Protein AF-A0A814G515-F1 (afdb_monomer)

Organism: NCBI:txid1234261

Mean predicted aligned error: 12.95 Å

Radius of gyration: 29.14 Å; Cα contacts (8 Å, |Δi|>4): 386; chains: 1; bounding box: 68×55×83 Å

Structure (mmCIF, N/CA/C/O backbone):
data_AF-A0A814G515-F1
#
_entry.id   AF-A0A814G515-F1
#
loop_
_atom_site.group_PDB
_atom_site.id
_atom_site.type_symbol
_atom_site.label_atom_id
_atom_site.label_alt_id
_atom_site.label_comp_id
_atom_site.label_asym_id
_atom_site.label_entity_id
_atom_site.label_seq_id
_atom_site.pdbx_PDB_ins_code
_atom_site.Cartn_x
_atom_site.Cartn_y
_atom_site.Cartn_z
_atom_site.occupancy
_atom_site.B_iso_or_equiv
_atom_site.auth_seq_id
_atom_site.auth_comp_id
_atom_site.auth_asym_id
_atom_site.auth_atom_id
_atom_site.pdbx_PDB_model_num
ATOM 1 N N . MET A 1 1 ? -20.456 12.808 -5.338 1.00 39.47 1 MET A N 1
ATOM 2 C CA . MET A 1 1 ? -19.057 12.721 -5.812 1.00 39.47 1 MET A CA 1
ATOM 3 C C . MET A 1 1 ? -18.268 12.050 -4.705 1.00 39.47 1 MET A C 1
ATOM 5 O O . MET A 1 1 ? -18.337 12.546 -3.591 1.00 39.47 1 MET A O 1
ATOM 9 N N . SER A 1 2 ? -17.635 10.900 -4.955 1.00 51.09 2 SER A N 1
ATOM 10 C CA . SER A 1 2 ? -16.791 10.258 -3.935 1.00 51.09 2 SER A CA 1
ATOM 11 C C . SER A 1 2 ? -15.643 11.204 -3.586 1.00 51.09 2 SER A C 1
ATOM 13 O O . SER A 1 2 ? -15.005 11.728 -4.501 1.00 51.09 2 SER A O 1
ATOM 15 N N . SER A 1 3 ? -15.405 11.459 -2.300 1.00 76.69 3 SER A N 1
ATOM 16 C CA . SER A 1 3 ? -14.209 12.176 -1.851 1.00 76.69 3 SER A CA 1
ATOM 17 C C . SER A 1 3 ? -12.969 11.415 -2.317 1.00 76.69 3 SER A C 1
ATOM 19 O O . SER A 1 3 ? -12.937 10.186 -2.233 1.00 76.69 3 SER A O 1
ATOM 21 N N . ARG A 1 4 ? -11.972 12.127 -2.852 1.00 85.06 4 ARG A N 1
ATOM 22 C CA . ARG A 1 4 ? -10.680 11.524 -3.202 1.00 85.06 4 ARG A CA 1
ATOM 23 C C . ARG A 1 4 ? -9.913 11.174 -1.932 1.00 85.06 4 ARG A C 1
ATOM 25 O O . ARG A 1 4 ? -10.024 11.880 -0.931 1.00 85.06 4 ARG A O 1
ATOM 32 N N . ILE A 1 5 ? -9.123 10.110 -2.005 1.00 89.56 5 ILE A N 1
ATOM 33 C CA . ILE A 1 5 ? -8.296 9.636 -0.897 1.00 89.56 5 ILE A CA 1
ATOM 34 C C . ILE A 1 5 ? -7.182 10.649 -0.633 1.00 89.56 5 ILE A C 1
ATOM 36 O O . ILE A 1 5 ? -6.519 11.117 -1.561 1.00 89.56 5 ILE A O 1
ATOM 40 N N . ARG A 1 6 ? -6.949 10.990 0.633 1.00 87.25 6 ARG A N 1
ATOM 41 C CA . ARG A 1 6 ? -5.882 11.924 1.005 1.00 87.25 6 ARG A CA 1
ATOM 42 C C . ARG A 1 6 ? -4.548 11.189 1.073 1.00 87.25 6 ARG A C 1
ATOM 44 O O . ARG A 1 6 ? -4.411 10.213 1.803 1.00 87.25 6 ARG A O 1
ATOM 51 N N . CYS A 1 7 ? -3.566 11.674 0.320 1.00 88.19 7 CYS A N 1
ATOM 52 C CA . CYS A 1 7 ? -2.220 11.119 0.299 1.00 88.19 7 CYS A CA 1
ATOM 53 C C . CYS A 1 7 ? -1.196 12.220 0.597 1.00 88.19 7 CYS A C 1
ATOM 55 O O . CYS A 1 7 ? -1.160 13.258 -0.063 1.00 88.19 7 CYS A O 1
ATOM 57 N N . TYR A 1 8 ? -0.358 12.000 1.603 1.00 86.31 8 TYR A N 1
ATOM 58 C CA . TYR A 1 8 ? 0.626 12.971 2.076 1.00 86.31 8 TYR A CA 1
ATOM 59 C C . TYR A 1 8 ? 1.973 12.707 1.410 1.00 86.31 8 TYR A C 1
ATOM 61 O O . TYR A 1 8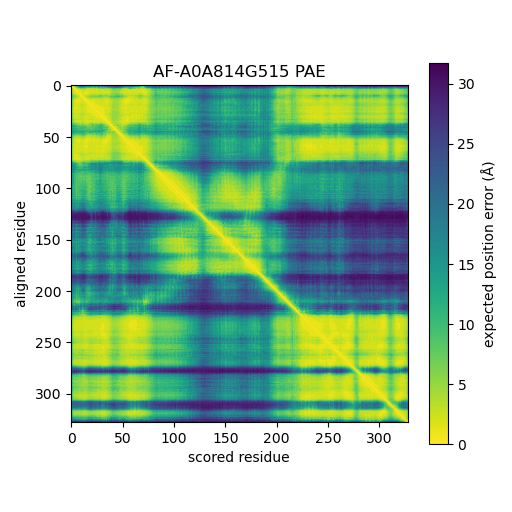 ? 2.602 11.687 1.676 1.00 86.31 8 TYR A O 1
ATOM 69 N N . LEU A 1 9 ? 2.411 13.605 0.532 1.00 84.31 9 LEU A N 1
ATOM 70 C CA . LEU A 1 9 ? 3.677 13.485 -0.182 1.00 84.31 9 LEU A CA 1
ATOM 71 C C . LEU A 1 9 ? 4.830 13.960 0.708 1.00 84.31 9 LEU A C 1
ATOM 73 O O . LEU A 1 9 ? 4.869 15.125 1.108 1.00 84.31 9 LEU A O 1
ATOM 77 N N . ILE A 1 10 ? 5.792 13.075 0.966 1.00 81.44 10 ILE A N 1
ATOM 78 C CA . ILE A 1 10 ? 6.996 13.373 1.745 1.00 81.44 10 ILE A CA 1
ATOM 79 C C . ILE A 1 10 ? 8.186 13.509 0.801 1.00 81.44 10 ILE A C 1
ATOM 81 O O . ILE A 1 10 ? 8.471 12.613 0.005 1.00 81.44 10 ILE A O 1
ATOM 85 N N . GLU A 1 11 ? 8.848 14.670 0.852 1.00 76.75 11 GLU A N 1
ATOM 86 C CA . GLU A 1 11 ? 10.057 15.005 0.078 1.00 76.75 11 GLU A CA 1
ATOM 87 C C . GLU A 1 11 ? 9.976 14.716 -1.435 1.00 76.75 11 GLU A C 1
ATOM 89 O O . GLU A 1 11 ? 10.997 14.588 -2.110 1.00 76.75 11 GLU A O 1
ATOM 94 N N . LYS A 1 12 ? 8.765 14.606 -2.000 1.00 77.06 12 LYS A N 1
ATOM 95 C CA . LYS A 1 12 ? 8.535 14.172 -3.392 1.00 77.06 12 LYS A CA 1
ATOM 96 C C . LYS A 1 12 ? 9.114 12.780 -3.700 1.00 77.06 12 LYS A C 1
ATOM 98 O O . LYS A 1 12 ? 9.470 12.493 -4.845 1.00 77.06 12 LYS A O 1
ATOM 103 N N . GLN A 1 13 ? 9.230 11.921 -2.687 1.00 81.19 13 GLN A N 1
ATOM 104 C CA . GLN A 1 13 ? 9.788 10.572 -2.815 1.00 81.19 13 GLN A CA 1
ATOM 105 C C . GLN A 1 13 ? 8.747 9.473 -2.616 1.00 81.19 13 GLN A C 1
ATOM 107 O O . GLN A 1 13 ? 8.775 8.488 -3.348 1.00 81.19 13 GLN A O 1
ATOM 112 N N . TYR A 1 14 ? 7.845 9.639 -1.653 1.00 87.44 14 TYR A N 1
ATOM 113 C CA . TYR A 1 14 ? 6.822 8.651 -1.323 1.00 87.44 14 TYR A CA 1
ATOM 114 C C . TYR A 1 14 ? 5.578 9.329 -0.744 1.00 87.44 14 TYR A C 1
ATOM 116 O O . TYR A 1 14 ? 5.630 10.472 -0.279 1.00 87.44 14 TYR A O 1
ATOM 124 N N . GLY A 1 15 ? 4.450 8.631 -0.822 1.00 89.62 15 GLY A N 1
ATOM 125 C CA . GLY A 1 15 ? 3.168 9.059 -0.275 1.00 89.62 15 GLY A CA 1
ATOM 126 C C . GLY A 1 15 ? 2.827 8.299 1.001 1.00 89.62 15 GLY A C 1
ATOM 127 O O . GLY A 1 15 ? 3.194 7.140 1.140 1.00 89.62 15 GLY A O 1
ATOM 128 N N . LEU A 1 16 ? 2.107 8.927 1.924 1.00 91.06 16 LEU A N 1
ATOM 129 C CA . LEU A 1 16 ? 1.573 8.277 3.119 1.00 91.06 16 LEU A CA 1
ATOM 130 C C . LEU A 1 16 ? 0.050 8.364 3.130 1.00 91.06 16 LEU A C 1
ATOM 132 O O . LEU A 1 16 ? -0.519 9.428 2.872 1.00 91.06 16 LEU A O 1
ATOM 136 N N . ILE A 1 17 ? -0.601 7.256 3.474 1.00 90.62 17 ILE A N 1
ATOM 137 C CA . ILE A 1 17 ? -2.045 7.178 3.704 1.00 90.62 17 ILE A CA 1
ATOM 138 C C . ILE A 1 17 ? -2.277 6.618 5.104 1.00 90.62 17 ILE A C 1
ATOM 140 O O . ILE A 1 17 ? -1.668 5.624 5.495 1.00 90.62 17 ILE A O 1
ATOM 144 N N . PHE A 1 18 ? -3.158 7.270 5.860 1.00 87.44 18 PHE A N 1
ATOM 145 C CA . PHE A 1 18 ? -3.432 6.932 7.259 1.00 87.44 18 PHE A CA 1
ATOM 146 C C . PHE A 1 18 ? -4.803 6.285 7.466 1.00 87.44 18 PHE A C 1
ATOM 148 O O . PHE A 1 18 ? -4.974 5.513 8.406 1.00 87.44 18 PHE A O 1
ATOM 155 N N . ASN A 1 19 ? -5.776 6.576 6.598 1.00 87.25 19 ASN A N 1
ATOM 156 C CA . ASN A 1 19 ? -7.128 6.045 6.723 1.00 87.25 19 ASN A CA 1
ATOM 157 C C . ASN A 1 19 ? -7.183 4.566 6.297 1.00 87.25 19 ASN A C 1
ATOM 159 O O . ASN A 1 19 ? -6.790 4.211 5.185 1.00 87.25 19 ASN A O 1
ATOM 163 N N . ILE A 1 20 ? -7.686 3.707 7.185 1.00 87.44 20 ILE A N 1
ATOM 164 C CA . ILE A 1 20 ? -7.716 2.255 6.974 1.00 87.44 20 ILE A CA 1
ATOM 165 C C . ILE A 1 20 ? -8.703 1.817 5.884 1.00 87.44 20 ILE A C 1
ATOM 167 O O . ILE A 1 20 ? -8.404 0.886 5.135 1.00 87.44 20 ILE A O 1
ATOM 171 N N . ASP A 1 21 ? -9.844 2.493 5.756 1.00 90.00 21 ASP A N 1
ATOM 172 C CA . ASP A 1 21 ? -10.858 2.177 4.749 1.00 90.00 21 ASP A CA 1
ATOM 173 C C . ASP A 1 21 ? -10.357 2.541 3.347 1.00 90.00 21 ASP A C 1
ATOM 175 O O . ASP A 1 21 ? -10.519 1.765 2.401 1.00 90.00 21 ASP A O 1
ATOM 179 N N . ASP A 1 22 ? -9.657 3.671 3.231 1.00 92.69 22 ASP A N 1
ATOM 180 C CA . ASP A 1 22 ? -8.989 4.090 1.999 1.00 92.69 22 ASP A CA 1
ATOM 181 C C . ASP A 1 22 ? -7.873 3.108 1.610 1.00 92.69 22 ASP A C 1
ATOM 183 O O . ASP A 1 22 ? -7.786 2.680 0.457 1.00 92.69 22 ASP A O 1
ATOM 187 N N . ILE A 1 23 ? -7.044 2.689 2.574 1.00 93.69 23 ILE A N 1
ATOM 188 C CA . ILE A 1 23 ? -5.997 1.674 2.363 1.00 93.69 23 ILE A CA 1
ATOM 189 C C . ILE A 1 23 ? -6.606 0.364 1.863 1.00 93.69 23 ILE A C 1
ATOM 191 O O . ILE A 1 23 ? -6.120 -0.226 0.894 1.00 93.69 23 ILE A O 1
ATOM 195 N N . ARG A 1 24 ? -7.686 -0.087 2.504 1.00 93.38 24 ARG A N 1
ATOM 196 C CA . ARG A 1 24 ? -8.400 -1.303 2.119 1.00 93.38 24 ARG A CA 1
ATOM 197 C C . ARG A 1 24 ? -8.940 -1.196 0.696 1.00 93.38 24 ARG A C 1
ATOM 199 O O . ARG A 1 24 ? -8.726 -2.103 -0.104 1.00 93.38 24 ARG A O 1
ATOM 206 N N . LEU A 1 25 ? -9.564 -0.069 0.354 1.00 94.75 25 LEU A N 1
ATOM 207 C CA . LEU A 1 25 ? -10.074 0.207 -0.987 1.00 94.75 25 LEU A CA 1
ATOM 208 C C . LEU A 1 25 ? -8.964 0.135 -2.049 1.00 94.75 25 LEU A C 1
ATOM 210 O O . LEU A 1 25 ? -9.153 -0.494 -3.094 1.00 94.75 25 LEU A O 1
ATOM 214 N N . LEU A 1 26 ? -7.812 0.758 -1.786 1.00 95.31 26 LEU A N 1
ATOM 215 C CA . LEU A 1 26 ? -6.660 0.770 -2.693 1.00 95.31 26 LEU A CA 1
ATOM 216 C C . LEU A 1 26 ? -6.087 -0.627 -2.937 1.00 95.31 26 LEU A C 1
ATOM 218 O O . LEU A 1 26 ? -5.805 -0.986 -4.084 1.00 95.31 26 LEU A O 1
ATOM 222 N N . ARG A 1 27 ? -5.964 -1.431 -1.879 1.00 93.75 27 ARG A N 1
ATOM 223 C CA . ARG A 1 27 ? -5.427 -2.793 -1.964 1.00 93.75 27 ARG A CA 1
ATOM 224 C C . ARG A 1 27 ? -6.400 -3.750 -2.649 1.00 93.75 27 ARG A C 1
ATOM 226 O O . ARG A 1 27 ? -6.009 -4.443 -3.584 1.00 93.75 27 ARG A O 1
ATOM 233 N N . GLU A 1 28 ? -7.669 -3.747 -2.240 1.00 92.50 28 GLU A N 1
ATOM 234 C CA . GLU A 1 28 ? -8.673 -4.696 -2.739 1.00 92.50 28 GLU A CA 1
ATOM 235 C C . GLU A 1 28 ? -9.141 -4.377 -4.165 1.00 92.50 28 GLU A C 1
ATOM 237 O O . GLU A 1 28 ? -9.294 -5.286 -4.980 1.00 92.50 28 GLU A O 1
ATOM 242 N N . LYS A 1 29 ? -9.382 -3.099 -4.494 1.00 93.69 29 LYS A N 1
ATOM 243 C CA . LYS A 1 29 ? -9.972 -2.723 -5.794 1.00 93.69 29 LYS A CA 1
ATOM 244 C C . LYS A 1 29 ? -8.955 -2.236 -6.813 1.00 93.69 29 LYS A C 1
ATOM 246 O O . LYS A 1 29 ? -9.144 -2.457 -8.008 1.00 93.69 29 LYS A O 1
ATOM 251 N N . TYR A 1 30 ? -7.892 -1.578 -6.357 1.00 95.12 30 TYR A N 1
ATOM 252 C CA . TYR A 1 30 ? -6.925 -0.925 -7.239 1.00 95.12 30 TYR A CA 1
ATOM 253 C C . TYR A 1 30 ? -5.568 -1.629 -7.291 1.00 95.12 30 TYR A C 1
ATOM 255 O O . TYR A 1 30 ? -4.687 -1.137 -7.985 1.00 95.12 30 TYR A O 1
ATOM 263 N N . ARG A 1 31 ? -5.388 -2.788 -6.638 1.00 95.88 31 ARG A N 1
ATOM 264 C CA . ARG A 1 31 ? -4.149 -3.596 -6.689 1.00 95.88 31 ARG A CA 1
ATOM 265 C C . ARG A 1 31 ? -2.884 -2.827 -6.282 1.00 95.88 31 ARG A C 1
ATOM 267 O O . ARG A 1 31 ? -1.787 -3.160 -6.727 1.00 95.88 31 ARG A O 1
ATOM 274 N N . ILE A 1 32 ? -3.031 -1.792 -5.460 1.00 96.44 32 ILE A N 1
ATOM 275 C CA . ILE A 1 32 ? -1.895 -1.064 -4.892 1.00 96.44 32 ILE A CA 1
ATOM 276 C C . ILE A 1 32 ? -1.411 -1.837 -3.680 1.00 96.44 32 ILE A C 1
ATOM 278 O O . ILE A 1 32 ? -2.216 -2.152 -2.809 1.00 96.44 32 ILE A O 1
ATOM 282 N N . ILE A 1 33 ? -0.123 -2.166 -3.622 1.00 94.50 33 ILE A N 1
ATOM 283 C CA . ILE A 1 33 ? 0.413 -2.953 -2.513 1.00 94.50 33 ILE A CA 1
ATOM 284 C C . ILE A 1 33 ? 0.827 -1.996 -1.395 1.00 94.50 33 ILE A C 1
ATOM 286 O O . ILE A 1 33 ? 0.290 -2.087 -0.294 1.00 94.50 33 ILE A O 1
ATOM 290 N N . GLY A 1 34 ? 1.736 -1.061 -1.658 1.00 93.62 34 GLY A N 1
ATOM 291 C CA . GLY A 1 34 ? 2.352 -0.223 -0.634 1.00 93.62 34 GLY A CA 1
ATOM 292 C C . GLY A 1 34 ? 3.100 -1.020 0.444 1.00 93.62 34 GLY A C 1
ATOM 293 O O . GLY A 1 34 ? 3.235 -2.246 0.392 1.00 93.62 34 GLY A O 1
ATOM 294 N N . CYS A 1 35 ? 3.599 -0.317 1.452 1.00 92.19 35 CYS A N 1
ATOM 295 C CA . CYS A 1 35 ? 4.303 -0.894 2.589 1.00 92.19 35 CYS A CA 1
ATOM 296 C C . CYS A 1 35 ? 3.804 -0.254 3.883 1.00 92.19 35 CYS A C 1
ATOM 298 O O . CYS A 1 35 ? 3.837 0.961 4.023 1.00 92.19 35 CYS A O 1
ATOM 300 N N . PHE A 1 36 ? 3.359 -1.053 4.850 1.00 91.38 36 PHE A N 1
ATOM 301 C CA . PHE A 1 36 ? 3.077 -0.530 6.186 1.00 91.38 36 PHE A CA 1
ATOM 302 C C . PHE A 1 36 ? 4.383 -0.148 6.883 1.00 91.38 36 PHE A C 1
ATOM 304 O O . PHE A 1 36 ? 5.363 -0.885 6.771 1.00 91.38 36 PHE A O 1
ATOM 311 N N . THR A 1 37 ? 4.410 0.992 7.574 1.00 88.88 37 THR A N 1
ATOM 312 C CA . THR A 1 37 ? 5.626 1.507 8.237 1.00 88.88 37 THR A CA 1
ATOM 313 C C . THR A 1 37 ? 5.439 1.858 9.707 1.00 88.88 37 THR A C 1
ATOM 315 O O . THR A 1 37 ? 6.425 2.058 10.416 1.00 88.88 37 THR A O 1
ATOM 318 N N . GLY A 1 38 ? 4.201 1.897 10.202 1.00 82.38 38 GLY A N 1
ATOM 319 C CA . GLY A 1 38 ? 3.932 2.127 11.616 1.00 82.38 38 GLY A CA 1
ATOM 320 C C . GLY A 1 38 ? 4.248 0.916 12.483 1.00 82.38 38 GLY A C 1
ATOM 321 O O . GLY A 1 38 ? 4.269 -0.223 12.019 1.00 82.38 38 GLY A O 1
ATOM 322 N N . SER A 1 39 ? 4.444 1.145 13.777 1.00 76.12 39 SER A N 1
ATOM 323 C CA . SER A 1 39 ? 4.484 0.074 14.771 1.00 76.12 39 SER A CA 1
ATOM 324 C C . SER A 1 39 ? 3.073 -0.269 15.252 1.00 76.12 39 SER A C 1
ATOM 326 O O . SER A 1 39 ? 2.184 0.582 15.311 1.00 76.12 39 SER A O 1
ATOM 328 N N . SER A 1 40 ? 2.853 -1.532 15.617 1.00 70.81 40 SER A N 1
ATOM 329 C CA . SER A 1 40 ? 1.623 -1.923 16.305 1.00 70.81 40 SER A CA 1
ATOM 330 C C . SER A 1 40 ? 1.614 -1.334 17.719 1.00 70.81 40 SER A C 1
ATOM 332 O O . SER A 1 40 ? 2.516 -1.612 18.511 1.00 70.81 40 SER A O 1
ATOM 334 N N . VAL A 1 41 ? 0.585 -0.547 18.053 1.00 67.94 41 VAL A N 1
ATOM 335 C CA . VAL A 1 41 ? 0.449 0.123 19.363 1.00 67.94 41 VAL A CA 1
ATOM 336 C C . VAL A 1 41 ? 0.443 -0.890 20.513 1.00 67.94 41 VAL A C 1
ATOM 338 O O . VAL A 1 41 ? 1.057 -0.656 21.552 1.00 67.94 41 VAL A O 1
ATOM 341 N N . ALA A 1 42 ? -0.187 -2.052 20.314 1.00 67.25 42 ALA A N 1
ATOM 342 C CA . ALA A 1 42 ? -0.242 -3.119 21.313 1.00 67.25 42 ALA A CA 1
ATOM 343 C C . ALA A 1 42 ? 1.099 -3.857 21.488 1.00 67.25 42 ALA A C 1
ATOM 345 O O . ALA A 1 42 ? 1.363 -4.422 22.550 1.00 67.25 42 ALA A O 1
ATOM 346 N N . PHE A 1 43 ? 1.960 -3.846 20.466 1.00 72.50 43 PHE A N 1
ATOM 347 C CA . PHE A 1 43 ? 3.214 -4.598 20.452 1.00 72.50 43 PHE A CA 1
ATOM 348 C C . PHE A 1 43 ? 4.355 -3.784 19.810 1.00 72.50 43 PHE A C 1
ATOM 350 O O . PHE A 1 43 ? 4.882 -4.159 18.763 1.00 72.50 43 PHE A O 1
ATOM 357 N N . PRO A 1 44 ? 4.812 -2.689 20.444 1.00 70.94 44 PRO A N 1
ATOM 358 C CA . PRO A 1 44 ? 5.713 -1.713 19.818 1.00 70.94 44 PRO A CA 1
ATOM 359 C C . PRO A 1 44 ? 7.136 -2.229 19.558 1.00 70.94 44 PRO A C 1
ATOM 361 O O . PRO A 1 44 ? 7.921 -1.565 18.891 1.00 70.94 44 PRO A O 1
ATOM 364 N N . ARG A 1 45 ? 7.501 -3.388 20.121 1.00 76.31 45 ARG A N 1
ATOM 365 C CA . ARG A 1 45 ? 8.829 -4.007 19.960 1.00 76.31 45 ARG A CA 1
ATOM 366 C C . ARG A 1 45 ? 8.883 -5.054 18.847 1.00 76.31 45 ARG A C 1
ATOM 368 O O . ARG A 1 45 ? 9.966 -5.569 18.583 1.00 76.31 45 ARG A O 1
ATOM 375 N N . GLN A 1 46 ? 7.749 -5.405 18.237 1.00 77.56 46 GLN A N 1
ATOM 376 C CA . GLN A 1 46 ? 7.746 -6.305 17.089 1.00 77.56 46 GLN A CA 1
ATOM 377 C C . GLN A 1 46 ? 7.837 -5.518 15.781 1.00 77.56 46 GLN A C 1
ATOM 379 O O . GLN A 1 46 ? 7.209 -4.476 15.632 1.00 77.56 46 GLN A O 1
ATOM 384 N N . ASN A 1 47 ? 8.593 -6.062 14.828 1.00 74.19 47 ASN A N 1
ATOM 385 C CA . ASN A 1 47 ? 8.740 -5.501 13.481 1.00 74.19 47 ASN A CA 1
ATOM 386 C C . ASN A 1 47 ? 8.196 -6.451 12.399 1.00 74.19 47 ASN A C 1
ATOM 388 O O . ASN A 1 47 ? 8.465 -6.251 11.218 1.00 74.19 47 ASN A O 1
ATOM 392 N N . ASN A 1 48 ? 7.483 -7.510 12.797 1.00 75.69 48 ASN A N 1
ATOM 393 C CA . ASN A 1 48 ? 6.920 -8.484 11.862 1.00 75.69 48 ASN A CA 1
ATOM 394 C C . ASN A 1 48 ? 5.581 -8.003 11.297 1.00 75.69 48 ASN A C 1
ATOM 396 O O . ASN A 1 48 ? 5.330 -8.168 10.107 1.00 75.69 48 ASN A O 1
ATOM 400 N N . GLU A 1 49 ? 4.749 -7.382 12.134 1.00 77.75 49 GLU A N 1
ATOM 401 C CA . GLU A 1 49 ? 3.475 -6.789 11.733 1.00 77.75 49 GLU A CA 1
ATOM 402 C C . GLU A 1 49 ? 3.550 -5.272 11.893 1.00 77.75 49 GLU A C 1
ATOM 404 O O . GLU A 1 49 ? 3.455 -4.725 12.996 1.00 77.75 49 GLU A O 1
ATOM 409 N N . LEU A 1 50 ? 3.762 -4.599 10.764 1.00 84.38 50 LEU A N 1
ATOM 410 C CA . LEU A 1 50 ? 3.730 -3.147 10.692 1.00 84.38 50 LEU A CA 1
ATOM 411 C C . LEU A 1 50 ? 2.284 -2.673 10.515 1.00 84.38 50 LEU A C 1
ATOM 413 O O . LEU A 1 50 ? 1.450 -3.349 9.912 1.00 84.38 50 LEU A O 1
ATOM 417 N N . SER A 1 51 ? 2.003 -1.502 11.064 1.00 85.81 51 SER A N 1
ATOM 418 C CA . SER A 1 51 ? 0.703 -0.844 11.063 1.00 85.81 51 SER A CA 1
ATOM 419 C C . SER A 1 51 ? 0.709 0.376 10.138 1.00 85.81 51 SER A C 1
ATOM 421 O O . SER A 1 51 ? 1.702 0.689 9.477 1.00 85.81 51 SER A O 1
ATOM 423 N N . ILE A 1 52 ? -0.414 1.086 10.106 1.00 87.31 52 ILE A N 1
ATOM 424 C CA . ILE A 1 52 ? -0.548 2.391 9.460 1.00 87.31 52 ILE A CA 1
ATOM 425 C C . ILE A 1 52 ? 0.552 3.370 9.921 1.00 87.31 52 ILE A C 1
ATOM 427 O O . ILE A 1 52 ? 0.922 3.355 11.096 1.00 87.31 52 ILE A O 1
ATOM 431 N N . PRO A 1 53 ? 1.059 4.248 9.038 1.00 90.56 53 PRO A N 1
ATOM 432 C CA . PRO A 1 53 ? 0.579 4.505 7.678 1.00 90.56 53 PRO A CA 1
ATOM 433 C C . PRO A 1 53 ? 0.950 3.435 6.651 1.00 90.56 53 PRO A C 1
ATOM 435 O O . PRO A 1 53 ? 1.911 2.684 6.814 1.00 90.56 53 PRO A O 1
ATOM 438 N N . LEU A 1 54 ? 0.182 3.415 5.561 1.00 93.44 54 LEU A N 1
ATOM 439 C CA . LEU A 1 54 ? 0.602 2.792 4.314 1.00 93.44 54 LEU A CA 1
ATOM 440 C C . LEU A 1 54 ? 1.489 3.780 3.552 1.00 93.44 54 LEU A C 1
ATOM 442 O O . LEU A 1 54 ? 1.029 4.841 3.127 1.00 93.44 54 LEU A O 1
ATOM 446 N N . GLU A 1 55 ? 2.749 3.413 3.373 1.00 93.94 55 GLU A N 1
ATOM 447 C CA . GLU A 1 55 ? 3.685 4.079 2.482 1.00 93.94 55 GLU A CA 1
ATOM 448 C C . GLU A 1 55 ? 3.472 3.602 1.046 1.00 93.94 55 GLU A C 1
ATOM 450 O O . GLU A 1 55 ? 3.481 2.404 0.761 1.00 93.94 55 GLU A O 1
ATOM 455 N N . LEU A 1 56 ? 3.275 4.556 0.144 1.00 94.75 56 LEU A N 1
ATOM 456 C CA . LEU A 1 56 ? 3.164 4.352 -1.289 1.00 94.75 56 LEU A CA 1
ATOM 457 C C . LEU A 1 56 ? 4.440 4.818 -1.970 1.00 94.75 56 LEU A C 1
ATOM 459 O O . LEU A 1 56 ? 4.926 5.923 -1.711 1.00 94.75 56 LEU A O 1
ATOM 463 N N . SER A 1 57 ? 4.936 4.025 -2.911 1.00 93.06 57 SER A N 1
ATOM 464 C CA . SER A 1 57 ? 6.026 4.477 -3.768 1.00 93.06 57 SER A CA 1
ATOM 465 C C . SER A 1 57 ? 5.578 5.653 -4.650 1.00 93.06 57 SER A C 1
ATOM 467 O O . SER A 1 57 ? 4.382 5.909 -4.837 1.00 93.06 57 SER A O 1
ATOM 469 N N . ILE A 1 58 ? 6.533 6.389 -5.227 1.00 91.00 58 ILE A N 1
ATOM 470 C CA . ILE A 1 58 ? 6.193 7.470 -6.165 1.00 91.00 58 ILE A CA 1
ATOM 471 C C . ILE A 1 58 ? 5.449 6.940 -7.398 1.00 91.00 58 ILE A C 1
ATOM 473 O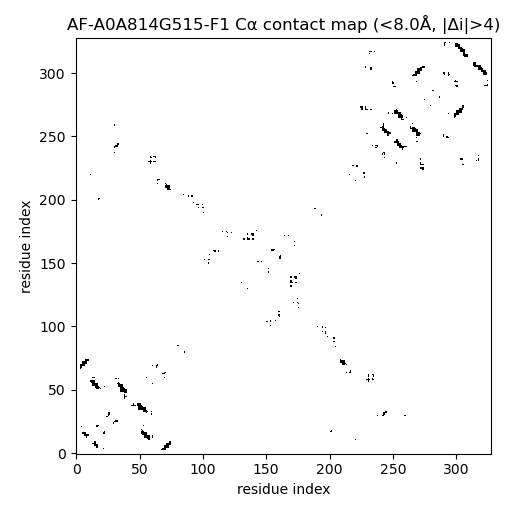 O . ILE A 1 58 ? 4.574 7.622 -7.924 1.00 91.00 58 ILE A O 1
ATOM 477 N N . GLU A 1 59 ? 5.754 5.716 -7.831 1.00 93.12 59 GLU A N 1
ATOM 478 C CA . GLU A 1 59 ? 5.092 5.059 -8.957 1.00 93.12 59 GLU A CA 1
ATOM 479 C C . GLU A 1 59 ? 3.637 4.689 -8.642 1.00 93.12 59 GLU A C 1
ATOM 481 O O . GLU A 1 59 ? 2.753 4.897 -9.474 1.00 93.12 59 GLU A O 1
ATOM 486 N N . GLU A 1 60 ? 3.364 4.211 -7.425 1.00 95.00 60 GLU A N 1
ATOM 487 C CA . GLU A 1 60 ? 1.997 3.967 -6.950 1.00 95.00 60 GLU A CA 1
ATOM 488 C C . GLU A 1 60 ? 1.209 5.278 -6.860 1.00 95.00 60 GLU A C 1
ATOM 490 O O . GLU A 1 60 ? 0.088 5.368 -7.369 1.00 95.00 60 GLU A O 1
ATOM 495 N N . CYS A 1 61 ? 1.817 6.327 -6.291 1.00 92.00 61 CYS A N 1
ATOM 496 C CA . CYS A 1 61 ? 1.230 7.668 -6.259 1.00 92.00 61 CYS A CA 1
ATOM 497 C C . CYS A 1 61 ? 0.892 8.172 -7.670 1.00 92.00 61 CYS A C 1
ATOM 499 O O . CYS A 1 61 ? -0.194 8.707 -7.888 1.00 92.00 61 CYS A O 1
ATOM 501 N N . PHE A 1 62 ? 1.798 7.979 -8.631 1.00 89.81 62 PHE A N 1
ATOM 502 C CA . PHE A 1 62 ? 1.621 8.399 -10.020 1.00 89.81 62 PHE A CA 1
ATOM 503 C C . PHE A 1 62 ? 0.405 7.733 -10.677 1.00 89.81 62 PHE A C 1
ATOM 505 O O . PHE A 1 62 ? -0.438 8.416 -11.261 1.00 89.81 62 PHE A O 1
ATOM 512 N N . VAL A 1 63 ? 0.251 6.413 -10.527 1.00 92.25 63 VAL A N 1
ATOM 513 C CA . VAL A 1 63 ? -0.926 5.699 -11.050 1.00 92.25 63 VAL A CA 1
ATOM 514 C C . VAL A 1 63 ? -2.214 6.211 -10.412 1.00 92.25 63 VAL A C 1
ATOM 516 O O . VAL A 1 63 ? -3.187 6.484 -11.116 1.00 92.25 63 VAL A O 1
ATOM 519 N N . LEU A 1 64 ? -2.227 6.378 -9.090 1.00 92.56 64 LEU A N 1
ATOM 520 C CA . LEU A 1 64 ? -3.418 6.815 -8.364 1.00 92.56 64 LEU A CA 1
ATOM 521 C C . LEU A 1 64 ? -3.839 8.252 -8.697 1.00 92.56 64 LEU A C 1
ATOM 523 O O . LEU A 1 64 ? -5.039 8.537 -8.754 1.00 92.56 64 LEU A O 1
ATOM 527 N N . LEU A 1 65 ? -2.878 9.141 -8.953 1.00 88.69 65 LEU A N 1
ATOM 528 C CA . LEU A 1 65 ? -3.130 10.496 -9.450 1.00 88.69 65 LEU A CA 1
ATOM 529 C C . LEU A 1 65 ? -3.749 10.481 -10.843 1.00 88.69 65 LEU A C 1
ATOM 531 O O . LEU A 1 65 ? -4.766 11.137 -11.063 1.00 88.69 65 LEU A O 1
ATOM 535 N N . ASN A 1 66 ? -3.181 9.697 -11.763 1.00 86.69 66 ASN A N 1
ATOM 536 C CA . ASN A 1 66 ? -3.680 9.592 -13.136 1.00 86.69 66 ASN A CA 1
ATOM 537 C C . ASN A 1 66 ? -5.115 9.046 -13.181 1.00 86.69 66 ASN A C 1
ATOM 539 O O . ASN A 1 66 ? -5.919 9.466 -14.012 1.00 86.69 66 ASN A O 1
ATOM 543 N N . GLN A 1 67 ? -5.466 8.162 -12.243 1.00 88.88 67 GLN A N 1
ATOM 544 C CA . GLN A 1 67 ? -6.830 7.654 -12.062 1.00 88.88 67 GLN A CA 1
ATOM 545 C C . GLN A 1 67 ? -7.752 8.611 -11.280 1.00 88.88 67 GLN A C 1
ATOM 547 O O . GLN A 1 67 ? -8.929 8.311 -11.087 1.00 88.88 67 GLN A O 1
ATOM 552 N N . LYS A 1 68 ? -7.248 9.771 -10.832 1.00 88.56 68 LYS A N 1
ATOM 553 C CA . LYS A 1 68 ? -7.967 10.768 -10.015 1.00 88.56 68 LYS A CA 1
ATOM 554 C C . LYS A 1 68 ? -8.532 10.194 -8.708 1.00 88.56 68 LYS A C 1
ATOM 556 O O . LYS A 1 68 ? -9.568 10.659 -8.227 1.00 88.56 68 LYS A O 1
ATOM 561 N N . LEU A 1 69 ? -7.857 9.190 -8.144 1.00 90.25 69 LEU A N 1
ATOM 562 C CA . LEU A 1 69 ? -8.272 8.489 -6.923 1.00 90.25 69 LEU A CA 1
ATOM 563 C C . LEU A 1 69 ? -7.753 9.166 -5.663 1.00 90.25 69 LEU A C 1
ATOM 565 O O . LEU A 1 69 ? -8.460 9.200 -4.656 1.00 90.25 69 LEU A O 1
ATOM 569 N N . ILE A 1 70 ? -6.538 9.710 -5.730 1.00 89.62 70 ILE A N 1
ATOM 570 C CA . ILE A 1 70 ? -5.912 10.414 -4.614 1.00 89.62 70 ILE A CA 1
ATOM 571 C C . ILE A 1 70 ? -5.865 11.922 -4.856 1.00 89.62 70 ILE A C 1
ATOM 573 O O . ILE A 1 70 ? -5.893 12.401 -5.990 1.00 89.62 70 ILE A O 1
ATOM 577 N N . GLN A 1 71 ? -5.766 12.664 -3.762 1.00 86.25 71 GLN A N 1
ATOM 578 C CA . GLN A 1 71 ? -5.384 14.065 -3.721 1.00 86.25 71 GLN A CA 1
ATOM 579 C C . GLN A 1 71 ? -4.094 14.179 -2.909 1.00 86.25 71 GLN A C 1
ATOM 581 O O . GLN A 1 71 ? -4.028 13.681 -1.781 1.00 86.25 71 GLN A O 1
ATOM 586 N N . LEU A 1 72 ? -3.071 14.814 -3.488 1.00 83.69 72 LEU A N 1
ATOM 587 C CA . LEU A 1 72 ? -1.780 14.971 -2.828 1.00 83.69 72 LEU A CA 1
ATOM 588 C C . LEU A 1 72 ? -1.717 16.228 -1.963 1.00 83.69 72 LEU A C 1
ATOM 590 O O . LEU A 1 72 ? -2.120 17.316 -2.375 1.00 83.69 72 LEU A O 1
ATOM 594 N N . PHE A 1 73 ? -1.134 16.066 -0.782 1.00 80.56 73 PHE A N 1
ATOM 595 C CA . PHE A 1 73 ? -0.866 17.133 0.172 1.00 80.56 73 PHE A CA 1
ATOM 596 C C . PHE A 1 73 ? 0.626 17.174 0.494 1.00 80.56 73 PHE A C 1
ATOM 598 O O . PHE A 1 73 ? 1.226 16.138 0.766 1.00 80.56 73 PHE A O 1
ATOM 605 N N . GLU A 1 74 ? 1.228 18.363 0.477 1.00 75.44 74 GLU A N 1
ATOM 606 C CA . GLU A 1 74 ? 2.633 18.561 0.854 1.00 75.44 74 GLU A CA 1
ATOM 607 C C . GLU A 1 74 ? 2.719 19.214 2.235 1.00 75.44 74 GLU A C 1
ATOM 609 O O . GLU A 1 74 ? 2.151 20.283 2.470 1.00 75.44 74 GLU A O 1
ATOM 614 N N . LEU A 1 75 ? 3.475 18.600 3.145 1.00 68.25 75 LEU A N 1
ATOM 615 C CA . LEU A 1 75 ? 3.812 19.196 4.436 1.00 68.25 75 LEU A CA 1
ATOM 616 C C . LEU A 1 75 ? 5.090 20.025 4.277 1.00 68.25 75 LEU A C 1
ATOM 618 O O . LEU A 1 75 ? 6.194 19.523 4.464 1.00 68.25 75 LEU A O 1
ATOM 622 N N . LYS A 1 76 ? 4.950 21.297 3.891 1.00 60.25 76 LYS A N 1
ATOM 623 C CA . LYS A 1 76 ? 6.110 22.160 3.599 1.00 60.25 76 LYS A CA 1
ATOM 624 C C . LYS A 1 76 ? 6.904 22.555 4.842 1.00 60.25 76 LYS A C 1
ATOM 626 O O . LYS A 1 76 ? 8.126 22.637 4.781 1.00 60.25 76 LYS A O 1
ATOM 631 N N . THR A 1 77 ? 6.229 22.811 5.959 1.00 57.97 77 THR A N 1
ATOM 632 C CA . THR A 1 77 ? 6.867 23.270 7.198 1.00 57.97 77 THR A CA 1
ATOM 633 C C . THR A 1 77 ? 6.036 22.894 8.415 1.00 57.97 77 THR A C 1
ATOM 635 O O . THR A 1 77 ? 4.821 23.087 8.425 1.00 57.97 77 THR A O 1
ATOM 638 N N . PHE A 1 78 ? 6.698 22.449 9.484 1.00 59.12 78 PHE A N 1
ATOM 639 C CA . PHE A 1 78 ? 6.097 22.414 10.815 1.00 59.12 78 PHE A CA 1
ATOM 640 C C . PHE A 1 78 ? 6.070 23.842 11.370 1.00 59.12 78 PHE A C 1
ATOM 642 O O . PHE A 1 78 ? 7.006 24.290 12.030 1.00 59.12 78 PHE A O 1
ATOM 649 N N . SER A 1 79 ? 5.012 24.593 11.069 1.00 59.62 79 SER A N 1
ATOM 650 C CA . SER A 1 79 ? 4.812 25.895 11.709 1.00 59.62 79 SER A CA 1
ATOM 651 C C . SER A 1 79 ? 4.573 25.684 13.212 1.00 59.62 79 SER A C 1
ATOM 653 O O . SER A 1 79 ? 3.858 24.734 13.580 1.00 59.62 79 SER A O 1
ATOM 655 N N . PRO A 1 80 ? 5.145 26.524 14.096 1.00 61.38 80 PRO A N 1
ATOM 656 C CA . PRO A 1 80 ? 4.848 26.460 15.522 1.00 61.38 80 PRO A CA 1
ATOM 657 C C . PRO A 1 80 ? 3.339 26.602 15.741 1.00 61.38 80 PRO A C 1
ATOM 659 O O . PRO A 1 80 ? 2.659 27.334 15.021 1.00 61.38 80 PRO A O 1
ATOM 662 N N . ILE A 1 81 ? 2.805 25.848 16.703 1.00 62.97 81 ILE A N 1
ATOM 663 C CA . ILE A 1 81 ? 1.371 25.867 17.004 1.00 62.97 81 ILE A CA 1
ATOM 664 C C . ILE A 1 81 ? 1.009 27.273 17.497 1.00 62.97 81 ILE A C 1
ATOM 666 O O . ILE A 1 81 ? 1.558 27.717 18.502 1.00 62.97 81 ILE A O 1
ATOM 670 N N . THR A 1 82 ? 0.099 27.969 16.815 1.00 69.44 82 THR A N 1
ATOM 671 C CA . THR A 1 82 ? -0.500 29.205 17.345 1.00 69.44 82 THR A CA 1
ATOM 672 C C . THR A 1 82 ? -1.466 28.869 18.483 1.00 69.44 82 THR A C 1
ATOM 674 O O . THR A 1 82 ? -2.023 27.771 18.519 1.00 69.44 82 THR A O 1
ATOM 677 N N . ASP A 1 83 ? -1.724 29.802 19.404 1.00 71.31 83 ASP A N 1
ATOM 678 C CA . ASP A 1 83 ? -2.609 29.543 20.555 1.00 71.31 83 ASP A CA 1
ATOM 679 C C . ASP A 1 83 ? -4.019 29.081 20.137 1.00 71.31 83 ASP A C 1
ATOM 681 O O . ASP A 1 83 ? -4.603 28.188 20.753 1.00 71.31 83 ASP A O 1
ATOM 685 N N . GLN A 1 84 ? -4.540 29.602 19.022 1.00 72.69 84 GLN A N 1
ATOM 686 C CA . GLN A 1 84 ? -5.831 29.187 18.469 1.00 72.69 84 GLN A CA 1
ATOM 687 C C . GLN A 1 84 ? 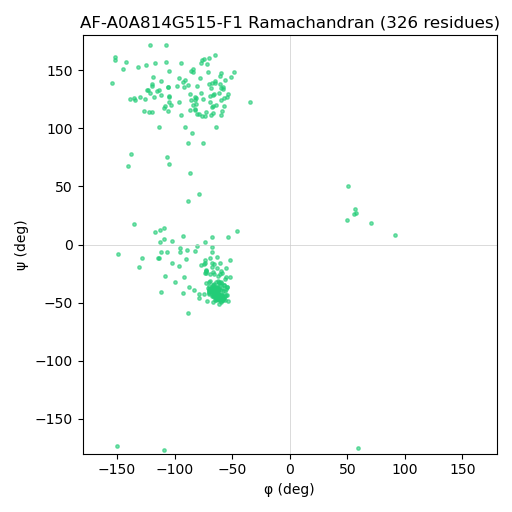-5.799 27.761 17.888 1.00 72.69 84 GLN A C 1
ATOM 689 O O . GLN A 1 84 ? -6.724 26.970 18.103 1.00 72.69 84 GLN A O 1
ATOM 694 N N . ASN A 1 85 ? -4.716 27.404 17.192 1.00 68.12 85 ASN A N 1
ATOM 695 C CA . ASN A 1 85 ? -4.498 26.053 16.673 1.00 68.12 85 ASN A CA 1
ATOM 696 C C . ASN A 1 85 ? -4.316 25.051 17.829 1.00 68.12 85 ASN A C 1
ATOM 698 O O . ASN A 1 85 ? -4.804 23.925 17.779 1.00 68.12 85 ASN A O 1
ATOM 702 N N . ARG A 1 86 ? -3.701 25.482 18.936 1.00 71.19 86 ARG A N 1
ATOM 703 C CA . ARG A 1 86 ? -3.573 24.675 20.154 1.00 71.19 86 ARG A CA 1
ATOM 704 C C . ARG A 1 86 ? -4.933 24.402 20.797 1.00 71.19 86 ARG A C 1
ATOM 706 O O . ARG A 1 86 ? -5.195 23.264 21.169 1.00 71.19 86 ARG A O 1
ATOM 713 N N . LEU A 1 87 ? -5.802 25.406 20.915 1.00 77.31 87 LEU A N 1
ATOM 714 C CA . LEU A 1 87 ? -7.143 25.227 21.486 1.00 77.31 87 LEU A CA 1
ATOM 715 C C . LEU A 1 87 ? -8.013 24.287 20.647 1.00 77.31 87 LEU A C 1
ATOM 717 O O . LEU A 1 87 ? -8.705 23.436 21.199 1.00 77.31 87 LEU A O 1
ATOM 721 N N . THR A 1 88 ? -7.979 24.424 19.322 1.00 74.31 88 THR A N 1
ATOM 722 C CA . THR A 1 88 ? -8.710 23.523 18.416 1.00 74.31 88 THR A CA 1
ATOM 723 C C . THR A 1 88 ? -8.174 22.096 18.494 1.00 74.31 88 THR A C 1
ATOM 725 O O . THR A 1 88 ? -8.963 21.167 18.640 1.00 74.31 88 THR A O 1
ATOM 728 N N . TYR A 1 89 ? -6.852 21.918 18.514 1.00 72.94 89 TYR A N 1
ATOM 729 C CA . TYR A 1 89 ? -6.222 20.613 18.718 1.00 72.94 89 TYR A CA 1
ATOM 730 C C . TYR A 1 89 ? -6.622 19.952 20.040 1.00 72.94 89 TYR A C 1
ATOM 732 O O . TYR A 1 89 ? -6.999 18.786 20.049 1.00 72.94 89 TYR A O 1
ATOM 740 N N . LEU A 1 90 ? -6.578 20.694 21.152 1.00 77.25 90 LEU A N 1
ATOM 741 C CA . LEU A 1 90 ? -6.962 20.166 22.463 1.00 77.25 90 LEU A CA 1
ATOM 742 C C . LEU A 1 90 ? -8.439 19.754 22.502 1.00 77.25 90 LEU A C 1
ATOM 744 O O . LEU A 1 90 ? -8.750 18.713 23.068 1.00 77.25 90 LEU A O 1
ATOM 748 N N . LYS A 1 91 ? -9.330 20.512 21.848 1.00 80.44 91 LYS A N 1
ATOM 749 C CA . LYS A 1 91 ? -10.744 20.128 21.703 1.00 80.44 91 LYS A CA 1
ATOM 750 C C . LYS A 1 91 ? -10.913 18.837 20.903 1.00 80.44 91 LYS A C 1
ATOM 752 O O . LYS A 1 91 ? -11.720 17.996 21.283 1.00 80.44 91 LYS A O 1
ATOM 757 N N . HIS A 1 92 ? -10.166 18.674 19.811 1.00 75.81 92 HIS A N 1
ATOM 758 C CA . HIS A 1 92 ? -10.182 17.434 19.032 1.00 75.81 92 HIS A CA 1
ATOM 759 C C . HIS A 1 92 ? -9.665 16.247 19.847 1.00 75.81 92 HIS A C 1
ATOM 761 O O . HIS A 1 92 ? -10.341 15.229 19.910 1.00 75.81 92 HIS A O 1
ATOM 767 N N . LEU A 1 93 ? -8.541 16.407 20.549 1.00 74.88 93 LEU A N 1
ATOM 768 C CA . LEU A 1 93 ? -8.012 15.378 21.448 1.00 74.88 93 LEU A CA 1
ATOM 769 C C . LEU A 1 93 ? -9.008 14.976 22.540 1.00 74.88 93 LEU A C 1
ATOM 771 O O . LEU A 1 93 ? -9.106 13.800 22.877 1.00 74.88 93 LEU A O 1
ATOM 775 N N . GLU A 1 94 ? -9.730 15.939 23.112 1.00 78.88 94 GLU A N 1
ATOM 776 C CA . GLU A 1 94 ? -10.744 15.668 24.131 1.00 78.88 94 GLU A CA 1
ATOM 777 C C . GLU A 1 94 ? -11.921 14.868 23.554 1.00 78.88 94 GLU A C 1
ATOM 779 O O . GLU A 1 94 ? -12.346 13.883 24.159 1.00 78.88 94 GLU A O 1
ATOM 784 N N . LEU A 1 95 ? -12.398 15.232 22.360 1.00 79.38 95 LEU A N 1
ATOM 785 C CA . LEU A 1 95 ? -13.433 14.482 21.640 1.00 79.38 95 LEU A CA 1
ATOM 786 C C . LEU A 1 95 ? -12.974 13.059 21.296 1.00 79.38 95 LEU A C 1
ATOM 788 O O . LEU A 1 95 ? -13.722 12.108 21.520 1.00 79.38 95 LEU A O 1
ATOM 792 N N . ASP A 1 96 ? -11.748 12.900 20.800 1.00 73.25 96 ASP A N 1
ATOM 793 C CA . ASP A 1 96 ? -11.178 11.594 20.461 1.00 73.25 96 ASP A CA 1
ATOM 794 C C . ASP A 1 96 ? -11.029 10.725 21.716 1.00 73.25 96 ASP A C 1
ATOM 796 O O . ASP A 1 96 ? -11.408 9.554 21.714 1.00 73.25 96 ASP A O 1
ATOM 800 N N . CYS A 1 97 ? -10.560 11.309 22.823 1.00 74.06 97 CYS A N 1
ATOM 801 C CA . CYS A 1 97 ? -10.489 10.641 24.122 1.00 74.06 97 CYS A CA 1
ATOM 802 C C . CYS A 1 97 ? -11.871 10.138 24.570 1.00 74.06 97 CYS A C 1
ATOM 804 O O . CYS A 1 97 ? -12.019 8.975 24.950 1.00 74.06 97 CYS A O 1
ATOM 806 N N . GLN A 1 98 ? -12.906 10.978 24.458 1.00 77.00 98 GLN A N 1
ATOM 807 C CA . GLN A 1 98 ? -14.282 10.597 24.784 1.00 77.00 98 GLN A CA 1
ATOM 808 C C . GLN A 1 98 ? -14.785 9.453 23.893 1.00 77.00 98 GLN A C 1
ATOM 810 O O . GLN A 1 98 ? -15.346 8.481 24.401 1.00 77.00 98 GLN A O 1
ATOM 815 N N . GLN A 1 99 ? -14.558 9.522 22.578 1.00 78.31 99 GLN A N 1
ATOM 816 C CA . GLN A 1 99 ? -14.952 8.461 21.645 1.00 78.31 99 GLN A CA 1
ATOM 817 C C . GLN A 1 99 ? -14.243 7.139 21.943 1.00 78.31 99 GLN A C 1
ATOM 819 O O . GLN A 1 99 ? -14.878 6.083 21.971 1.00 78.31 99 GLN A O 1
ATOM 824 N N . GLN A 1 100 ? -12.938 7.178 22.209 1.00 73.19 100 GLN A N 1
ATOM 825 C CA . GLN A 1 100 ? -12.161 5.988 22.545 1.00 73.19 100 GLN A CA 1
ATOM 826 C C . GLN A 1 100 ? -12.602 5.382 23.880 1.00 73.19 100 GLN A C 1
ATOM 828 O O . GLN A 1 100 ? -12.728 4.161 23.986 1.00 73.19 100 GLN A O 1
ATOM 833 N N . MET A 1 101 ? -12.924 6.214 24.874 1.00 75.56 101 MET A N 1
ATOM 834 C CA . MET A 1 101 ? -13.503 5.758 26.137 1.00 75.56 101 MET A CA 1
ATOM 835 C C . MET A 1 101 ? -14.846 5.047 25.908 1.00 75.56 101 MET A C 1
ATOM 837 O O . MET A 1 101 ? -15.041 3.933 26.401 1.00 75.56 101 MET A O 1
ATOM 841 N N . ILE A 1 102 ? -15.740 5.635 25.103 1.00 79.88 102 ILE A N 1
ATOM 842 C CA . ILE A 1 102 ? -17.029 5.029 24.730 1.00 79.88 102 ILE A CA 1
ATOM 843 C C . ILE A 1 102 ? -16.814 3.680 24.028 1.00 79.88 102 ILE A C 1
ATOM 845 O O . ILE A 1 102 ? -17.435 2.680 24.395 1.00 79.88 102 ILE A O 1
ATOM 849 N N . ASN A 1 103 ? -15.905 3.618 23.055 1.00 79.06 103 ASN A N 1
ATOM 850 C CA . ASN A 1 103 ? -15.601 2.398 22.306 1.00 79.06 103 ASN A CA 1
ATOM 851 C C . ASN A 1 103 ? -14.984 1.306 23.190 1.00 79.06 103 ASN A C 1
ATOM 853 O O . ASN A 1 103 ? -15.358 0.139 23.074 1.00 79.06 103 ASN A O 1
ATOM 857 N N . SER A 1 104 ? -14.088 1.673 24.108 1.00 77.38 104 SER A N 1
ATOM 858 C CA . SER A 1 104 ? -13.488 0.759 25.087 1.00 77.38 104 SER A CA 1
ATOM 859 C C . SER A 1 104 ? -14.550 0.145 25.999 1.00 77.38 104 SER A C 1
ATOM 861 O O . SER A 1 104 ? -14.588 -1.075 26.180 1.00 77.38 104 SER A O 1
ATOM 863 N N . ILE A 1 105 ? -15.471 0.963 26.517 1.00 78.12 105 ILE A N 1
ATOM 864 C CA . ILE A 1 105 ? -16.593 0.488 27.334 1.00 78.12 105 ILE A CA 1
ATOM 865 C C . ILE A 1 105 ? -17.507 -0.429 26.507 1.00 78.12 105 ILE A C 1
ATOM 867 O O . ILE A 1 105 ? -17.824 -1.527 26.959 1.00 78.12 105 ILE A O 1
ATOM 871 N N . ASN A 1 106 ? -17.867 -0.043 25.279 1.00 81.94 106 ASN A N 1
ATOM 872 C CA . ASN A 1 106 ? -18.677 -0.872 24.379 1.00 81.94 106 ASN A CA 1
ATOM 873 C C . ASN A 1 106 ? -18.025 -2.227 24.077 1.00 81.94 106 ASN A C 1
ATOM 875 O O . ASN A 1 106 ? -18.691 -3.261 24.133 1.00 81.94 106 ASN A O 1
ATOM 879 N N . SER A 1 107 ? -16.721 -2.240 23.798 1.00 80.94 107 SER A N 1
ATOM 880 C CA . SER A 1 107 ? -15.955 -3.464 23.556 1.00 80.94 107 SER A CA 1
ATOM 881 C C . SER A 1 107 ? -15.946 -4.372 24.788 1.00 80.94 107 SER A C 1
ATOM 883 O O . SER A 1 107 ? -16.228 -5.565 24.679 1.00 80.94 107 SER A O 1
ATOM 885 N N . ARG A 1 108 ? -15.736 -3.807 25.985 1.00 79.94 108 ARG A N 1
ATOM 886 C CA . ARG A 1 108 ? -15.811 -4.547 27.256 1.00 79.94 108 ARG A CA 1
ATOM 887 C C . ARG A 1 108 ? -17.201 -5.126 27.512 1.00 79.94 108 ARG A C 1
ATOM 889 O O . ARG A 1 108 ? -17.296 -6.264 27.968 1.00 79.94 108 ARG A O 1
ATOM 896 N N . ILE A 1 109 ? -18.263 -4.371 27.218 1.00 82.88 109 ILE A N 1
ATOM 897 C CA . ILE A 1 109 ? -19.648 -4.857 27.310 1.00 82.88 109 ILE A CA 1
ATOM 898 C C . ILE A 1 109 ? -19.839 -6.053 26.379 1.00 82.88 109 ILE A C 1
ATOM 900 O O . ILE A 1 109 ? -20.292 -7.106 26.823 1.00 82.88 109 ILE A O 1
ATOM 904 N N . ASN A 1 110 ? -19.428 -5.928 25.118 1.00 83.94 110 ASN A N 1
ATOM 905 C CA . ASN A 1 110 ? -19.558 -6.994 24.129 1.00 83.94 110 ASN A CA 1
ATOM 906 C C . ASN A 1 110 ? -18.738 -8.247 24.495 1.00 83.94 110 ASN A C 1
ATOM 908 O O . ASN A 1 110 ? -19.251 -9.358 24.377 1.00 83.94 110 ASN A O 1
ATOM 912 N N . ASP A 1 111 ? -17.502 -8.096 24.983 1.00 84.19 111 ASP A N 1
ATOM 913 C CA . ASP A 1 111 ? -16.662 -9.220 25.432 1.00 84.19 111 ASP A CA 1
ATOM 914 C C . ASP A 1 111 ? -17.224 -9.912 26.684 1.00 84.19 111 ASP A C 1
ATOM 916 O O . ASP A 1 111 ? -17.127 -11.126 26.850 1.00 84.19 111 ASP A O 1
ATOM 920 N N . MET A 1 112 ? -17.847 -9.161 27.589 1.00 81.94 112 MET A N 1
ATOM 921 C CA . MET A 1 112 ? -18.524 -9.769 28.730 1.00 81.94 112 MET A CA 1
ATOM 922 C C . MET A 1 112 ? -19.784 -10.522 28.284 1.00 81.94 112 MET A C 1
ATOM 924 O O . MET A 1 112 ? -20.014 -11.639 28.742 1.00 81.94 112 MET A O 1
ATOM 928 N N . LEU A 1 113 ? -20.570 -9.948 27.368 1.00 83.31 113 LEU A N 1
ATOM 929 C CA . LEU A 1 113 ? -21.762 -10.593 26.818 1.00 83.31 113 LEU A CA 1
ATOM 930 C C . LEU A 1 113 ? -21.421 -11.867 26.035 1.00 83.31 113 LEU A C 1
ATOM 932 O O . LEU A 1 113 ? -22.146 -12.853 26.152 1.00 83.31 113 LEU A O 1
ATOM 936 N N . SER A 1 114 ? -20.302 -11.899 25.305 1.00 84.88 114 SER A N 1
ATOM 937 C CA . SER A 1 114 ? -19.841 -13.120 24.628 1.00 84.88 114 SER A CA 1
ATOM 938 C C . SER A 1 114 ? -19.482 -14.232 25.625 1.00 84.88 114 SER A C 1
ATOM 940 O O . SER A 1 114 ? -19.728 -15.407 25.362 1.00 84.88 114 SER A O 1
ATOM 942 N N . LYS A 1 115 ? -18.982 -13.863 26.811 1.00 85.31 115 LYS A N 1
ATOM 943 C CA . LYS A 1 115 ? -18.638 -14.773 27.918 1.00 85.31 115 LYS A CA 1
ATOM 944 C C . LYS A 1 115 ? -19.775 -14.964 28.930 1.00 85.31 115 LYS A C 1
ATOM 946 O O . LYS A 1 115 ? -19.553 -15.592 29.965 1.00 85.31 115 LYS A O 1
ATOM 951 N N . ARG A 1 116 ? -20.982 -14.445 28.662 1.00 83.94 116 ARG A N 1
ATOM 952 C CA . ARG A 1 116 ? -22.079 -14.373 29.648 1.00 83.94 116 ARG A CA 1
ATOM 953 C C . ARG A 1 116 ? -22.414 -15.723 30.267 1.00 83.94 116 ARG A C 1
ATOM 955 O O . ARG A 1 116 ? -22.567 -15.808 31.475 1.00 83.94 116 ARG A O 1
ATOM 962 N N . GLN A 1 117 ? -22.484 -16.773 29.453 1.00 82.50 117 GLN A N 1
ATOM 963 C CA . GLN A 1 117 ? -22.933 -18.086 29.906 1.00 82.50 117 GLN A CA 1
ATOM 964 C C . GLN A 1 117 ? -21.963 -18.659 30.943 1.00 82.50 117 GLN A C 1
ATOM 966 O O . GLN A 1 117 ? -22.375 -19.051 32.027 1.00 82.50 117 GLN A O 1
ATOM 971 N N . PHE A 1 118 ? -20.663 -18.550 30.672 1.00 83.38 118 PHE A N 1
ATOM 972 C CA . PHE A 1 118 ? -19.612 -18.924 31.614 1.00 83.38 118 PHE A CA 1
ATOM 973 C C . PHE A 1 118 ? -19.640 -18.086 32.905 1.00 83.38 118 PHE A C 1
ATOM 975 O O . PHE A 1 118 ? -19.364 -18.590 33.990 1.00 83.38 118 PHE A O 1
ATOM 982 N N . ILE A 1 119 ? -19.967 -16.793 32.813 1.00 81.69 119 ILE A N 1
ATOM 983 C CA . ILE A 1 119 ? -20.081 -15.909 33.985 1.00 81.69 119 ILE A CA 1
ATOM 984 C C . ILE A 1 119 ? -21.268 -16.319 34.867 1.00 81.69 119 ILE A C 1
ATOM 986 O O . ILE A 1 119 ? -21.142 -16.384 36.092 1.00 81.69 119 ILE A O 1
ATOM 990 N N . LEU A 1 120 ? -22.414 -16.608 34.250 1.00 80.88 120 LEU A N 1
ATOM 991 C CA . LEU A 1 120 ? -23.628 -17.023 34.949 1.00 80.88 120 LEU A CA 1
ATOM 992 C C . LEU A 1 120 ? -23.449 -18.398 35.606 1.00 80.88 120 LEU A C 1
ATOM 994 O O . LEU A 1 120 ? -23.744 -18.547 36.786 1.00 80.88 120 LEU A O 1
ATOM 998 N N . GLU A 1 121 ? -22.864 -19.369 34.906 1.00 79.06 121 GLU A N 1
ATOM 999 C CA . GLU A 1 121 ? -22.591 -20.706 35.454 1.00 79.06 121 GLU A CA 1
ATOM 1000 C C . GLU A 1 121 ? -21.651 -20.651 36.674 1.00 79.06 121 GLU A C 1
ATOM 1002 O O . GLU A 1 121 ? -21.925 -21.259 37.710 1.00 79.06 121 GLU A O 1
ATOM 1007 N N . ASN A 1 122 ? -20.579 -19.853 36.607 1.00 75.12 122 ASN A N 1
ATOM 1008 C CA . ASN A 1 122 ? -19.642 -19.703 37.727 1.00 75.12 122 ASN A CA 1
ATOM 1009 C C . ASN A 1 122 ? -20.233 -18.959 38.936 1.00 75.12 122 ASN A C 1
ATOM 1011 O O . ASN A 1 122 ? -19.762 -19.146 40.055 1.00 75.12 122 ASN A O 1
ATOM 1015 N N . SER A 1 123 ? -21.239 -18.105 38.732 1.00 69.88 123 SER A N 1
ATOM 1016 C CA . SER A 1 123 ? -21.886 -17.333 39.805 1.00 69.88 123 SER A CA 1
ATOM 1017 C C . SER A 1 123 ? -23.100 -18.045 40.411 1.00 69.88 123 SER A C 1
ATOM 1019 O O . SER A 1 123 ? -23.366 -17.888 41.606 1.00 69.88 123 SER A O 1
ATOM 1021 N N . GLN A 1 124 ? -23.794 -18.892 39.645 1.00 62.19 124 GLN A N 1
ATOM 1022 C CA . GLN A 1 124 ? -24.830 -19.800 40.157 1.00 62.19 124 GLN A CA 1
ATOM 1023 C C . GLN A 1 124 ? -24.258 -20.820 41.152 1.00 62.19 124 GLN A C 1
ATOM 1025 O O . GLN A 1 124 ? -24.917 -21.145 42.136 1.00 62.19 124 GLN A O 1
ATOM 1030 N N . MET A 1 125 ? -22.993 -21.223 40.986 1.00 52.03 125 MET A N 1
ATOM 1031 C CA . MET A 1 125 ? -22.257 -22.033 41.971 1.00 52.03 125 MET A CA 1
ATOM 1032 C C . MET A 1 125 ? -22.057 -21.329 43.332 1.00 52.03 125 MET A C 1
ATOM 1034 O O . MET A 1 125 ? -21.652 -21.978 44.294 1.00 52.03 125 MET A O 1
ATOM 1038 N N . LEU A 1 126 ? -22.341 -20.020 43.435 1.00 50.34 126 LEU A N 1
ATOM 1039 C CA . LEU A 1 126 ? -22.160 -19.204 44.643 1.00 50.34 126 LEU A CA 1
ATOM 1040 C C . LEU A 1 126 ? -23.462 -18.703 45.310 1.00 50.34 126 LEU A C 1
ATOM 1042 O O . LEU A 1 126 ? -23.362 -18.107 46.381 1.00 50.34 126 LEU A O 1
ATOM 1046 N N . SER A 1 127 ? -24.665 -18.897 44.743 1.00 50.56 127 SER A N 1
ATOM 1047 C CA . SER A 1 127 ? -25.887 -18.234 45.261 1.00 50.56 127 SER A CA 1
ATOM 1048 C C . SER A 1 127 ? -27.152 -19.110 45.334 1.00 50.56 127 SER A C 1
ATOM 1050 O O . SER A 1 127 ? -28.089 -18.964 44.548 1.00 50.56 127 SER A O 1
ATOM 1052 N N . THR A 1 128 ? -27.232 -19.962 46.362 1.00 42.81 128 THR A N 1
ATOM 1053 C CA . THR A 1 128 ? -28.463 -20.645 46.821 1.00 42.81 128 THR A CA 1
ATOM 1054 C C . THR A 1 128 ? -29.266 -19.790 47.810 1.00 42.81 128 THR A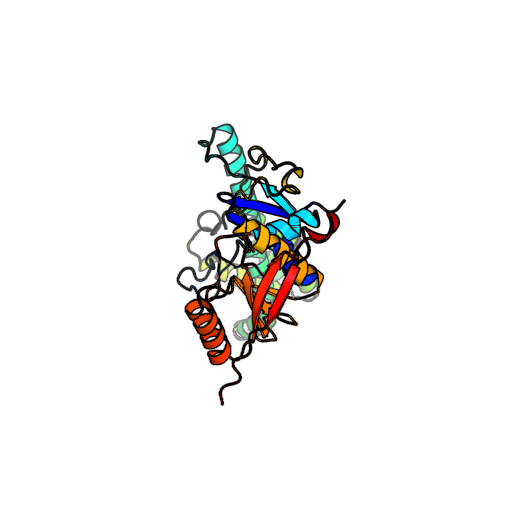 C 1
ATOM 1056 O O . THR A 1 128 ? -29.428 -20.176 48.966 1.00 42.81 128 THR A O 1
ATOM 1059 N N . ILE A 1 129 ? -29.735 -18.611 47.392 1.00 49.06 129 ILE A N 1
ATOM 1060 C CA . ILE A 1 129 ? -30.722 -17.830 48.157 1.00 49.06 129 ILE A CA 1
ATOM 1061 C C . ILE A 1 129 ? -31.738 -17.247 47.164 1.00 49.06 129 ILE A C 1
ATOM 1063 O O . ILE A 1 129 ? -31.350 -16.625 46.169 1.00 49.06 129 ILE A O 1
ATOM 1067 N N . GLU A 1 130 ? -33.015 -17.534 47.412 1.00 49.78 130 GLU A N 1
ATOM 1068 C CA . GLU A 1 130 ? -34.185 -16.929 46.768 1.00 49.78 130 GLU A CA 1
ATOM 1069 C C . GLU A 1 130 ? -34.480 -15.614 47.509 1.00 49.78 130 GLU A C 1
ATOM 1071 O O . GLU A 1 130 ? -34.659 -15.630 48.727 1.00 49.78 130 GLU A O 1
ATOM 1076 N N . GLN A 1 131 ? -34.441 -14.482 46.804 1.00 54.72 131 GLN A N 1
ATOM 1077 C CA . GLN A 1 131 ? -34.867 -13.170 47.307 1.00 54.72 131 GLN A CA 1
ATOM 1078 C C . GLN A 1 131 ? -36.053 -12.671 46.471 1.00 54.72 131 GLN A C 1
ATOM 1080 O O . GLN A 1 131 ? -36.227 -13.111 45.333 1.00 54.72 131 GLN A O 1
ATOM 1085 N N . ASP A 1 132 ? -36.863 -11.780 47.046 1.00 58.75 132 ASP A N 1
ATOM 1086 C CA . ASP A 1 132 ? -38.064 -11.219 46.415 1.00 58.75 132 ASP A CA 1
ATOM 1087 C C . ASP A 1 132 ? -37.716 -10.318 45.210 1.00 58.75 132 ASP A C 1
ATOM 1089 O O . ASP A 1 132 ? -36.783 -9.514 45.264 1.00 58.75 132 ASP A O 1
ATOM 1093 N N . GLU A 1 133 ? -38.490 -10.417 44.119 1.00 59.78 133 GLU A N 1
ATOM 1094 C CA . GLU A 1 133 ? -38.221 -9.722 42.842 1.00 59.78 133 GLU A CA 1
ATOM 1095 C C . GLU A 1 133 ? -38.181 -8.183 42.975 1.00 59.78 133 GLU A C 1
ATOM 1097 O O . GLU A 1 133 ? -37.383 -7.526 42.303 1.00 59.78 133 GLU A O 1
ATOM 1102 N N . GLU A 1 134 ? -38.985 -7.597 43.874 1.00 61.44 134 GLU A N 1
ATOM 1103 C CA . GLU A 1 134 ? -39.001 -6.144 44.125 1.00 61.44 134 GLU A CA 1
ATOM 1104 C C . GLU A 1 134 ? -37.701 -5.649 44.793 1.00 61.44 134 GLU A C 1
ATOM 1106 O O . GLU A 1 134 ? -37.179 -4.590 44.429 1.00 61.44 134 GLU A O 1
ATOM 1111 N N . GLU A 1 135 ? -37.116 -6.431 45.710 1.00 63.75 135 GLU A N 1
ATOM 1112 C CA . GLU A 1 135 ? -35.830 -6.100 46.345 1.00 63.75 135 GLU A CA 1
ATOM 1113 C C . GLU A 1 135 ? -34.661 -6.203 45.347 1.00 63.75 135 GLU A C 1
ATOM 1115 O O . GLU A 1 135 ? -33.676 -5.451 45.426 1.00 63.75 135 GLU A O 1
ATOM 1120 N N . GLU A 1 136 ? -34.760 -7.114 44.374 1.00 66.19 136 GLU A N 1
ATOM 1121 C CA . GLU A 1 136 ? -33.763 -7.270 43.317 1.00 66.19 136 GLU A CA 1
ATOM 1122 C C . GLU A 1 136 ? -33.779 -6.085 42.329 1.00 66.19 136 GLU A C 1
ATOM 1124 O O . GLU A 1 136 ? -32.708 -5.588 41.956 1.00 66.19 136 GLU A O 1
ATOM 1129 N N . GLU A 1 137 ? -34.951 -5.562 41.945 1.00 67.19 137 GLU A N 1
ATOM 1130 C CA . GLU A 1 137 ? -35.046 -4.369 41.085 1.00 67.19 137 GLU A CA 1
ATOM 1131 C C . GLU A 1 137 ? -34.497 -3.109 41.767 1.00 67.19 137 GLU A C 1
ATOM 1133 O O . GLU A 1 137 ? -33.748 -2.333 41.153 1.00 67.19 137 GLU A O 1
ATOM 1138 N N . GLU A 1 138 ? -34.805 -2.913 43.051 1.00 71.88 138 GLU A N 1
ATOM 1139 C CA . GLU A 1 138 ? -34.258 -1.800 43.827 1.00 71.88 138 GLU A CA 1
ATOM 1140 C C . GLU A 1 138 ? -32.729 -1.914 43.953 1.00 71.88 138 GLU A C 1
ATOM 1142 O O . GLU A 1 138 ? -31.997 -0.924 43.822 1.00 71.88 138 GLU A O 1
ATOM 1147 N N . SER A 1 139 ? -32.217 -3.139 44.095 1.00 71.56 139 SER A N 1
ATOM 1148 C CA . SER A 1 139 ? -30.781 -3.430 44.104 1.00 71.56 139 SER A CA 1
ATOM 1149 C C . SER A 1 139 ? -30.099 -3.105 42.770 1.00 71.56 139 SER A C 1
ATOM 1151 O O . SER A 1 139 ? -28.988 -2.561 42.771 1.00 71.56 139 SER A O 1
ATOM 1153 N N . VAL A 1 140 ? -30.751 -3.372 41.629 1.00 71.25 140 VAL A N 1
ATOM 1154 C CA . VAL A 1 140 ? -30.246 -2.997 40.293 1.00 71.25 140 VAL A CA 1
ATOM 1155 C C . VAL A 1 140 ? -30.160 -1.480 40.162 1.00 71.25 140 VAL A C 1
ATOM 1157 O O . VAL A 1 140 ? -29.120 -0.955 39.754 1.00 71.25 140 VAL A O 1
ATOM 1160 N N . ASN A 1 141 ? -31.220 -0.765 40.539 1.00 74.62 141 ASN A N 1
ATOM 1161 C CA . ASN A 1 141 ? -31.268 0.695 40.454 1.00 74.62 141 ASN A CA 1
ATOM 1162 C C . ASN A 1 141 ? -30.220 1.348 41.370 1.00 74.62 141 ASN A C 1
ATOM 1164 O O . ASN A 1 141 ? -29.490 2.243 40.939 1.00 74.62 141 ASN A O 1
ATOM 1168 N N . ASN A 1 142 ? -30.043 0.826 42.586 1.00 78.12 142 ASN A N 1
ATOM 1169 C CA . ASN A 1 142 ? -28.998 1.256 43.519 1.00 78.12 142 ASN A CA 1
ATOM 1170 C C . ASN A 1 142 ? -27.569 0.926 43.056 1.00 78.12 142 ASN A C 1
ATOM 1172 O O . ASN A 1 142 ? -26.602 1.541 43.514 1.00 78.12 142 ASN A O 1
ATOM 1176 N N . LEU A 1 143 ? -27.393 -0.072 42.189 1.00 75.00 143 LEU A N 1
ATOM 1177 C CA . LEU A 1 143 ? -26.111 -0.354 41.545 1.00 75.00 143 LEU A CA 1
ATOM 1178 C C . LEU A 1 143 ? -25.851 0.605 40.386 1.00 75.00 143 LEU A C 1
ATOM 1180 O O . LEU A 1 143 ? -24.736 1.109 40.283 1.00 75.00 143 LEU A O 1
ATOM 1184 N N . LEU A 1 144 ? -26.862 0.894 39.565 1.00 74.12 144 LEU A N 1
ATOM 1185 C CA . LEU A 1 144 ? -26.772 1.826 38.437 1.00 74.12 144 LEU A CA 1
ATOM 1186 C C . LEU A 1 144 ? -26.419 3.250 38.879 1.00 74.12 144 LEU A C 1
ATOM 1188 O O . LEU A 1 144 ? -25.588 3.886 38.239 1.00 74.12 144 LEU A O 1
ATOM 1192 N N . THR A 1 145 ? -26.952 3.720 40.009 1.00 74.25 145 THR A N 1
ATOM 1193 C CA . THR A 1 145 ? -26.598 5.034 40.583 1.00 74.25 145 THR A CA 1
ATOM 1194 C C . THR A 1 145 ? -25.148 5.125 41.066 1.00 74.25 145 THR A C 1
ATOM 1196 O O . THR A 1 145 ? -24.633 6.225 41.252 1.00 74.25 145 THR A O 1
ATOM 1199 N N . LYS A 1 146 ? -24.468 3.986 41.260 1.00 76.31 146 LYS A N 1
ATOM 1200 C CA . LYS A 1 146 ? -23.049 3.920 41.652 1.00 76.31 146 LYS A CA 1
ATOM 1201 C C . LYS A 1 146 ? -22.091 3.902 40.456 1.00 76.31 146 LYS A C 1
ATOM 1203 O O . LYS A 1 146 ? -20.883 3.881 40.686 1.00 76.31 146 LYS A O 1
ATOM 1208 N N . PHE A 1 147 ? -22.592 3.844 39.223 1.00 75.00 147 PHE A N 1
ATOM 1209 C CA . PHE A 1 147 ? -21.778 3.947 38.012 1.00 75.00 147 PHE A CA 1
ATOM 1210 C C . PHE A 1 147 ? -21.728 5.389 37.497 1.00 75.00 147 PHE A C 1
ATOM 1212 O O . PHE A 1 147 ? -22.637 6.178 37.747 1.00 75.00 147 PHE A O 1
ATOM 1219 N N . ASP A 1 148 ? -20.682 5.712 36.734 1.00 73.88 148 ASP A N 1
ATOM 1220 C CA . ASP A 1 148 ? -20.570 7.006 36.061 1.00 73.88 148 ASP A CA 1
ATOM 1221 C C . ASP A 1 148 ? -21.728 7.222 35.078 1.00 73.88 148 ASP A C 1
ATOM 1223 O O . ASP A 1 148 ? -22.190 6.294 34.405 1.00 73.88 148 ASP A O 1
ATOM 1227 N N . SER A 1 149 ? -22.173 8.473 34.949 1.00 76.81 149 SER A N 1
ATOM 1228 C CA . SER A 1 149 ? -23.287 8.847 34.067 1.00 76.81 149 SER A CA 1
ATOM 1229 C C . SER A 1 149 ? -23.045 8.444 32.607 1.00 76.81 149 SER A C 1
ATOM 1231 O O . SER A 1 149 ? -23.974 8.019 31.919 1.00 76.81 149 SER A O 1
ATOM 1233 N N . THR A 1 150 ? -21.791 8.504 32.155 1.00 74.38 150 THR A N 1
ATOM 1234 C CA . THR A 1 150 ? -21.352 8.068 30.823 1.00 74.38 150 THR A CA 1
ATOM 1235 C C . THR A 1 150 ? -21.543 6.565 30.625 1.00 74.38 150 THR A C 1
ATOM 1237 O O . THR A 1 150 ? -22.054 6.143 29.592 1.00 74.38 150 THR A O 1
ATOM 1240 N N . PHE A 1 151 ? -21.213 5.741 31.623 1.00 78.56 151 PHE A N 1
ATOM 1241 C CA . PHE A 1 151 ? -21.404 4.291 31.562 1.00 78.56 151 PHE A CA 1
ATOM 1242 C C . PHE A 1 151 ? -22.887 3.917 31.459 1.00 78.56 151 PHE A C 1
ATOM 1244 O O . PHE A 1 151 ? -23.259 3.080 30.636 1.00 78.56 151 PHE A O 1
ATOM 1251 N N . VAL A 1 152 ? -23.747 4.580 32.237 1.00 80.25 152 VAL A N 1
ATOM 1252 C CA . VAL A 1 152 ? -25.203 4.364 32.187 1.00 80.25 152 VAL A CA 1
ATOM 1253 C C . VAL A 1 152 ? -25.773 4.760 30.819 1.00 80.25 152 VAL A C 1
ATOM 1255 O O . VAL A 1 152 ? -26.578 4.024 30.248 1.00 80.25 152 VAL A O 1
ATOM 1258 N N . GLN A 1 153 ? -25.321 5.877 30.241 1.00 82.56 153 GLN A N 1
ATOM 1259 C CA . GLN A 1 153 ? -25.709 6.278 28.882 1.00 82.56 153 GLN A CA 1
ATOM 1260 C C . GLN A 1 153 ? -25.270 5.258 27.822 1.00 82.56 153 GLN A C 1
ATOM 1262 O O . GLN A 1 153 ? -26.030 4.967 26.896 1.00 82.56 153 GLN A O 1
ATOM 1267 N N . ILE A 1 154 ? -24.075 4.678 27.964 1.00 82.38 154 ILE A N 1
ATOM 1268 C CA . ILE A 1 154 ? -23.575 3.649 27.044 1.00 82.38 154 ILE A CA 1
ATOM 1269 C C . ILE A 1 154 ? -24.415 2.370 27.143 1.00 82.38 154 ILE A C 1
ATOM 1271 O O . ILE A 1 154 ? -24.811 1.831 26.114 1.00 82.38 154 ILE A O 1
ATOM 1275 N N . LEU A 1 155 ? -24.769 1.911 28.349 1.00 82.06 155 LEU A N 1
ATOM 1276 C CA . LEU A 1 155 ? -25.672 0.762 28.517 1.00 82.06 155 LEU A CA 1
ATOM 1277 C C . LEU A 1 155 ? -27.018 0.976 27.811 1.00 82.06 155 LEU A C 1
ATOM 1279 O O . LEU A 1 155 ? -27.523 0.063 27.163 1.00 82.06 155 LEU A O 1
ATOM 1283 N N . ASN A 1 156 ? -27.560 2.193 27.880 1.00 83.75 156 ASN A N 1
ATOM 1284 C CA . ASN A 1 156 ? -28.833 2.542 27.246 1.00 83.75 156 ASN A CA 1
ATOM 1285 C C . ASN A 1 156 ? -28.756 2.685 25.714 1.00 83.75 156 ASN A C 1
ATOM 1287 O O . ASN A 1 156 ? -29.795 2.745 25.065 1.00 83.75 156 ASN A O 1
ATOM 1291 N N . THR A 1 157 ? -27.558 2.764 25.129 1.00 85.56 157 THR A N 1
ATOM 1292 C CA . THR A 1 157 ? -27.344 2.937 23.677 1.00 85.56 157 THR A CA 1
ATOM 1293 C C . THR A 1 157 ? -26.683 1.725 23.016 1.00 85.56 157 THR A C 1
ATOM 1295 O O . THR A 1 157 ? -26.651 1.622 21.790 1.00 85.56 157 THR A O 1
ATOM 1298 N N . ASN A 1 158 ? -26.171 0.777 23.802 1.00 84.88 158 ASN A N 1
ATOM 1299 C CA . ASN A 1 158 ? -25.508 -0.418 23.301 1.00 84.88 158 ASN A CA 1
ATOM 1300 C C . ASN A 1 158 ? -26.531 -1.471 22.835 1.00 84.88 158 ASN A C 1
ATOM 1302 O O . ASN A 1 158 ? -27.223 -2.094 23.640 1.00 84.88 158 ASN A O 1
ATOM 1306 N N . ASN A 1 159 ? -26.573 -1.726 21.525 1.00 85.12 159 ASN A N 1
ATOM 1307 C CA . ASN A 1 159 ? -27.503 -2.687 20.922 1.00 85.12 159 ASN A CA 1
ATOM 1308 C C . ASN A 1 159 ? -27.344 -4.119 21.458 1.00 85.12 159 ASN A C 1
ATOM 1310 O O . ASN A 1 159 ? -28.342 -4.804 21.664 1.00 85.12 159 ASN A O 1
ATOM 1314 N N . SER A 1 160 ? -26.113 -4.587 21.698 1.00 82.69 160 SER A N 1
ATOM 1315 C CA . SER A 1 160 ? -25.868 -5.940 22.218 1.00 82.69 160 SER A CA 1
ATOM 1316 C C . SER A 1 160 ? -26.475 -6.112 23.608 1.00 82.69 160 SER A C 1
ATOM 1318 O O . SER A 1 160 ? -27.104 -7.132 23.886 1.00 82.69 160 SER A O 1
ATOM 1320 N N . TRP A 1 161 ? -26.313 -5.103 24.466 1.00 83.00 161 TRP A N 1
ATOM 1321 C CA . TRP A 1 161 ? -26.889 -5.083 25.806 1.00 83.00 161 TRP A CA 1
ATOM 1322 C C . TRP A 1 161 ? -28.416 -5.008 25.763 1.00 83.00 161 TRP A C 1
ATOM 1324 O O . TRP A 1 161 ? -29.073 -5.842 26.381 1.00 83.00 161 TRP A O 1
ATOM 1334 N N . LEU A 1 162 ? -28.981 -4.078 24.986 1.00 83.75 162 LEU A N 1
ATOM 1335 C CA . LEU A 1 162 ? -30.432 -3.913 24.844 1.00 83.75 162 LEU A CA 1
ATOM 1336 C C . LEU A 1 162 ? -31.113 -5.186 24.324 1.00 83.75 162 LEU A C 1
ATOM 1338 O O . LEU A 1 162 ? -32.127 -5.613 24.876 1.00 83.75 162 LEU A O 1
ATOM 1342 N N . ASN A 1 163 ? -30.523 -5.835 23.316 1.00 83.31 163 ASN A N 1
ATOM 1343 C CA . ASN A 1 163 ? -31.025 -7.102 22.782 1.00 83.31 163 ASN A CA 1
ATOM 1344 C C . ASN A 1 163 ? -30.952 -8.228 23.822 1.00 83.31 163 ASN A C 1
ATOM 1346 O O . ASN A 1 163 ? -31.843 -9.070 23.887 1.00 83.31 163 ASN A O 1
ATOM 1350 N N . CYS A 1 164 ? -29.908 -8.247 24.657 1.00 76.88 164 CYS A N 1
ATOM 1351 C CA . CYS A 1 164 ? -29.794 -9.230 25.733 1.00 76.88 164 CYS A CA 1
ATOM 1352 C C . CYS A 1 164 ? -30.768 -8.954 26.885 1.00 76.88 164 CYS A C 1
ATOM 1354 O O . CYS A 1 164 ? -31.261 -9.902 27.491 1.00 76.88 164 CYS A O 1
ATOM 1356 N N . GLN A 1 165 ? -31.070 -7.689 27.182 1.00 71.75 165 GLN A N 1
ATOM 1357 C CA . GLN A 1 165 ? -31.885 -7.287 28.330 1.00 71.75 165 GLN A CA 1
ATOM 1358 C C . GLN A 1 165 ? -33.296 -7.884 28.304 1.00 71.75 165 GLN A C 1
ATOM 1360 O O . GLN A 1 165 ? -33.828 -8.207 29.357 1.00 71.75 165 GLN A O 1
ATOM 1365 N N . GLN A 1 166 ? -33.877 -8.089 27.121 1.00 71.00 166 GLN A N 1
ATOM 1366 C CA . GLN A 1 166 ? -35.194 -8.725 26.975 1.00 71.00 166 GLN A CA 1
ATOM 1367 C C . GLN A 1 166 ? -35.203 -10.210 27.376 1.00 71.00 166 GLN A C 1
ATOM 1369 O O . GLN A 1 166 ? -36.264 -10.769 27.628 1.00 71.00 166 GLN A O 1
ATOM 1374 N N . SER A 1 167 ? -34.031 -10.849 27.412 1.00 72.19 167 SER A N 1
ATOM 1375 C CA . SER A 1 167 ? -33.866 -12.283 27.687 1.00 72.19 167 SER A CA 1
ATOM 1376 C C . SER A 1 167 ? -33.293 -12.598 29.071 1.00 72.19 167 SER A C 1
ATOM 1378 O O . SER A 1 167 ? -33.183 -13.770 29.412 1.00 72.19 167 SER A O 1
ATOM 1380 N N . LEU A 1 168 ? -32.884 -11.580 29.834 1.00 74.25 168 LEU A N 1
ATOM 1381 C CA . LEU A 1 168 ? -32.183 -11.740 31.109 1.00 74.25 168 LEU A CA 1
ATOM 1382 C C . LEU A 1 168 ? -33.153 -11.612 32.284 1.00 74.25 168 LEU A C 1
ATOM 1384 O O . LEU A 1 168 ? -33.952 -10.678 32.335 1.00 74.25 168 LEU A O 1
ATOM 1388 N N . THR A 1 169 ? -33.021 -12.503 33.262 1.00 79.81 169 THR A N 1
ATOM 1389 C CA . THR A 1 169 ? -33.675 -12.358 34.572 1.00 79.81 169 THR A CA 1
ATOM 1390 C C . THR A 1 169 ? -33.037 -11.223 35.386 1.00 79.81 169 THR A C 1
ATOM 1392 O O . THR A 1 169 ? -31.897 -10.812 35.133 1.00 79.81 169 THR A O 1
ATOM 1395 N N . ILE A 1 170 ? -33.756 -10.707 36.389 1.00 75.62 170 ILE A N 1
ATOM 1396 C CA . ILE A 1 170 ? -33.280 -9.608 37.250 1.00 75.62 170 ILE A CA 1
ATOM 1397 C C . ILE A 1 170 ? -31.985 -10.021 37.980 1.00 75.62 170 ILE A C 1
ATOM 1399 O O . ILE A 1 170 ? -30.991 -9.285 37.948 1.00 75.62 170 ILE A O 1
ATOM 1403 N N . LYS A 1 171 ? -31.934 -11.251 38.505 1.00 74.44 171 LYS A N 1
ATOM 1404 C CA . LYS A 1 171 ? -30.741 -11.858 39.114 1.00 74.44 171 LYS A CA 1
ATOM 1405 C C . LYS A 1 171 ? -29.540 -11.946 38.163 1.00 74.44 171 LYS A C 1
ATOM 1407 O O . LYS A 1 171 ? -28.423 -11.586 38.540 1.00 74.44 171 LYS A O 1
ATOM 1412 N N . GLU A 1 172 ? -29.737 -12.355 36.909 1.00 75.25 172 GLU A N 1
ATOM 1413 C CA . GLU A 1 172 ? -28.657 -12.381 35.908 1.00 75.25 172 GLU A CA 1
ATOM 1414 C C . GLU A 1 172 ? -28.145 -10.971 35.590 1.00 75.25 172 GLU A C 1
ATOM 1416 O O . GLU A 1 172 ? -26.936 -10.753 35.480 1.00 75.25 172 GLU A O 1
ATOM 1421 N N . LYS A 1 173 ? -29.046 -9.986 35.507 1.00 78.31 173 LYS A N 1
ATOM 1422 C CA . LYS A 1 173 ? -28.683 -8.578 35.302 1.00 78.31 173 LYS A CA 1
ATOM 1423 C C . LYS A 1 173 ? -27.826 -8.045 36.454 1.00 78.31 173 LYS A C 1
ATOM 1425 O O . LYS A 1 173 ? -26.821 -7.378 36.201 1.00 78.31 173 LYS A O 1
ATOM 1430 N N . LEU A 1 174 ? -28.170 -8.377 37.701 1.00 79.38 174 LEU A N 1
ATOM 1431 C CA . LEU A 1 174 ? -27.381 -8.034 38.890 1.00 79.38 174 LEU A CA 1
ATOM 1432 C C . LEU A 1 174 ? -25.976 -8.640 38.854 1.00 79.38 174 LEU A C 1
ATOM 1434 O O . LEU A 1 174 ? -24.997 -7.938 39.124 1.00 79.38 174 LEU A O 1
ATOM 1438 N N . ILE A 1 175 ? -25.862 -9.920 38.495 1.00 80.06 175 ILE A N 1
ATOM 1439 C CA . ILE A 1 175 ? -24.576 -10.622 38.383 1.00 80.06 175 ILE A CA 1
ATOM 1440 C C . ILE A 1 175 ? -23.680 -9.932 37.351 1.00 80.06 175 ILE A C 1
ATOM 1442 O O . ILE A 1 175 ? -22.525 -9.616 37.644 1.00 80.06 175 ILE A O 1
ATOM 1446 N N . LEU A 1 176 ? -24.219 -9.647 36.164 1.00 81.81 176 LEU A N 1
ATOM 1447 C CA . LEU A 1 176 ? -23.475 -8.995 35.089 1.00 81.81 176 LEU A CA 1
ATOM 1448 C C . LEU A 1 176 ? -23.030 -7.575 35.480 1.00 81.81 176 LEU A C 1
ATOM 1450 O O . LEU A 1 176 ? -21.876 -7.209 35.259 1.00 81.81 176 LEU A O 1
ATOM 1454 N N . LEU A 1 177 ? -23.899 -6.789 36.126 1.00 81.69 177 LEU A N 1
ATOM 1455 C CA . LEU A 1 177 ? -23.550 -5.454 36.631 1.00 81.69 177 LEU A CA 1
ATOM 1456 C C . LEU A 1 177 ? -22.473 -5.504 37.727 1.00 81.69 177 LEU A C 1
ATOM 1458 O O . LEU A 1 177 ? -21.555 -4.679 37.732 1.00 81.69 177 LEU A O 1
ATOM 1462 N N . ASN A 1 178 ? -22.520 -6.483 38.629 1.00 80.62 178 ASN A N 1
ATOM 1463 C CA . ASN A 1 178 ? -21.469 -6.665 39.630 1.00 80.62 178 ASN A CA 1
ATOM 1464 C C . ASN A 1 178 ? -20.136 -7.098 39.006 1.00 80.62 178 ASN A C 1
ATOM 1466 O O . ASN A 1 178 ? -19.085 -6.604 39.419 1.00 80.62 178 ASN A O 1
ATOM 1470 N N . GLU A 1 179 ? -20.158 -7.951 37.982 1.00 80.94 179 GLU A N 1
ATOM 1471 C CA . GLU A 1 179 ? -18.962 -8.300 37.209 1.00 80.94 179 GLU A CA 1
ATOM 1472 C C . GLU A 1 179 ? -18.349 -7.079 36.517 1.00 80.94 179 GLU A C 1
ATOM 1474 O O . GLU A 1 179 ? -17.138 -6.869 36.618 1.00 80.94 179 GLU A O 1
ATOM 1479 N N . PHE A 1 180 ? -19.164 -6.210 35.908 1.00 78.69 180 PHE A N 1
ATOM 1480 C CA . PHE A 1 180 ? -18.683 -4.935 35.363 1.00 78.69 180 PHE A CA 1
ATOM 1481 C C . PHE A 1 180 ? -17.980 -4.092 36.425 1.00 78.69 180 PHE A C 1
ATOM 1483 O O . PHE A 1 180 ? -16.865 -3.609 36.211 1.00 78.69 180 PHE A O 1
ATOM 1490 N N . LYS A 1 181 ? -18.597 -3.952 37.600 1.00 76.81 181 LYS A N 1
ATOM 1491 C CA . LYS A 1 181 ? -18.023 -3.193 38.713 1.00 76.81 181 LYS A CA 1
ATOM 1492 C C . LYS A 1 181 ? -16.709 -3.798 39.207 1.00 76.81 181 LYS A C 1
ATOM 1494 O O . LYS A 1 181 ? -15.756 -3.067 39.471 1.00 76.81 181 LYS A O 1
ATOM 1499 N N . ASN A 1 182 ? -16.633 -5.122 39.321 1.00 74.88 182 ASN A N 1
ATOM 1500 C CA . ASN A 1 182 ? -15.442 -5.825 39.796 1.00 74.88 182 ASN A CA 1
ATOM 1501 C C . ASN A 1 182 ? -14.286 -5.760 38.791 1.00 74.88 182 ASN A C 1
ATOM 1503 O O . ASN A 1 182 ? -13.135 -5.576 39.193 1.00 74.88 182 ASN A O 1
ATOM 1507 N N . ARG A 1 183 ? -14.577 -5.844 37.488 1.00 71.06 183 ARG A N 1
ATOM 1508 C CA . ARG A 1 183 ? -13.578 -5.645 36.428 1.00 71.06 183 ARG A CA 1
ATOM 1509 C C . ARG A 1 183 ? -13.075 -4.203 36.391 1.00 71.06 183 ARG A C 1
ATOM 1511 O O . ARG A 1 183 ? -11.873 -4.004 36.245 1.00 71.06 183 ARG A O 1
ATOM 1518 N N . ASN A 1 184 ? -13.949 -3.222 36.627 1.00 63.09 184 ASN A N 1
ATOM 1519 C CA . ASN A 1 184 ? -13.566 -1.809 36.711 1.00 63.09 184 ASN A CA 1
ATOM 1520 C C . ASN A 1 184 ? -12.750 -1.482 37.978 1.00 63.09 184 ASN A C 1
ATOM 1522 O O . ASN A 1 184 ? -11.844 -0.660 37.919 1.00 63.09 184 ASN A O 1
ATOM 1526 N N . LYS A 1 185 ? -12.988 -2.161 39.110 1.00 59.28 185 LYS A N 1
ATOM 1527 C CA . LYS A 1 185 ? -12.173 -2.000 40.334 1.00 59.28 185 LYS A CA 1
ATOM 1528 C C . LYS A 1 185 ? -10.726 -2.486 40.187 1.00 59.28 185 LYS A C 1
ATOM 1530 O O . LYS A 1 185 ? -9.865 -2.032 40.935 1.00 59.28 185 LYS A O 1
ATOM 1535 N N . LYS A 1 186 ? -10.447 -3.425 39.273 1.00 50.25 186 LYS A N 1
ATOM 1536 C CA . LYS A 1 186 ? -9.092 -3.973 39.069 1.00 50.25 186 LYS A CA 1
ATOM 1537 C C . LYS A 1 186 ? -8.141 -3.003 38.363 1.00 50.25 186 LYS A C 1
ATOM 1539 O O . LYS A 1 186 ? -6.932 -3.195 38.454 1.00 50.25 186 LYS A O 1
ATOM 1544 N N . SER A 1 187 ? -8.644 -1.951 37.719 1.00 48.59 187 SER A N 1
ATOM 1545 C CA . SER A 1 187 ? -7.823 -0.809 37.320 1.00 48.59 187 SER A CA 1
ATOM 1546 C C . SER A 1 187 ? -7.854 0.229 38.440 1.00 48.59 187 SER A C 1
ATOM 1548 O O . SER A 1 187 ? -8.805 0.993 38.542 1.00 48.59 187 SER A O 1
ATOM 1550 N N . SER A 1 188 ? -6.810 0.300 39.274 1.00 45.50 188 SER A N 1
ATOM 1551 C CA . SER A 1 188 ? -6.645 1.381 40.272 1.00 45.50 188 SER A CA 1
ATOM 1552 C C . SER A 1 188 ? -6.381 2.759 39.642 1.00 45.50 188 SER A C 1
ATOM 1554 O O . SER A 1 188 ? -6.012 3.704 40.334 1.00 45.50 188 SER A O 1
ATOM 1556 N N . LEU A 1 189 ? -6.468 2.837 38.319 1.00 48.66 189 LEU A N 1
ATOM 1557 C CA . LEU A 1 189 ? -6.163 3.979 37.487 1.00 48.66 189 LEU A CA 1
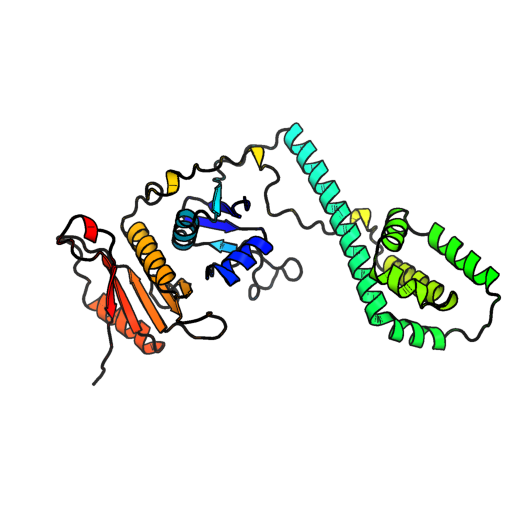ATOM 1558 C C . LEU A 1 189 ? -7.507 4.479 36.975 1.00 48.66 189 LEU A C 1
ATOM 1560 O O . LEU A 1 189 ? -8.231 3.728 36.318 1.00 48.66 189 LEU A O 1
ATOM 1564 N N . ASP A 1 190 ? -7.856 5.709 37.335 1.00 49.59 190 ASP A N 1
ATOM 1565 C CA . ASP A 1 190 ? -9.101 6.324 36.897 1.00 49.59 190 ASP A CA 1
ATOM 1566 C C . ASP A 1 190 ? -9.145 6.322 35.349 1.00 49.59 190 ASP A C 1
ATOM 1568 O O . ASP A 1 190 ? -8.178 6.747 34.701 1.00 49.59 190 ASP A O 1
ATOM 1572 N N . PRO A 1 191 ? -10.209 5.779 34.726 1.00 47.09 191 PRO A N 1
ATOM 1573 C CA . PRO A 1 191 ? -10.324 5.707 33.273 1.00 47.09 191 PRO A CA 1
ATOM 1574 C C . PRO A 1 191 ? -10.260 7.088 32.601 1.00 47.09 191 PRO A C 1
ATOM 1576 O O . PRO A 1 191 ? -9.804 7.169 31.459 1.00 47.09 191 PRO A O 1
ATOM 1579 N N . HIS A 1 192 ? -10.606 8.173 33.303 1.00 44.50 192 HIS A N 1
ATOM 1580 C CA . HIS A 1 192 ? -10.422 9.541 32.807 1.00 44.50 192 HIS A CA 1
ATOM 1581 C C . HIS A 1 192 ? -8.957 10.001 32.794 1.00 44.50 192 HIS A C 1
ATOM 1583 O O . HIS A 1 192 ? -8.605 10.892 32.025 1.00 44.50 192 HIS A O 1
ATOM 1589 N N . THR A 1 193 ? -8.087 9.393 33.603 1.00 42.75 193 THR A N 1
ATOM 1590 C CA . THR A 1 193 ? -6.672 9.780 33.719 1.00 42.75 193 THR A CA 1
ATOM 1591 C C . THR A 1 193 ? -5.714 8.857 32.963 1.00 42.75 193 THR A C 1
ATOM 1593 O O . THR A 1 193 ? -4.577 9.251 32.720 1.00 42.75 193 THR A O 1
ATOM 1596 N N . HIS A 1 194 ? -6.148 7.653 32.563 1.00 46.59 194 HIS A N 1
ATOM 1597 C CA . HIS A 1 194 ? -5.252 6.624 32.004 1.00 46.59 194 HIS A CA 1
ATOM 1598 C C . HIS A 1 194 ? -5.777 5.910 30.752 1.00 46.59 194 HIS A C 1
ATOM 1600 O O . HIS A 1 194 ? -5.272 4.844 30.390 1.00 46.59 194 HIS A O 1
ATOM 1606 N N . THR A 1 195 ? -6.769 6.476 30.061 1.00 50.25 195 THR A N 1
ATOM 1607 C CA . THR A 1 195 ? -7.103 5.997 28.715 1.00 50.25 195 THR A CA 1
ATOM 1608 C C . THR A 1 195 ? -5.934 6.317 27.785 1.00 50.25 195 THR A C 1
ATOM 1610 O O . THR A 1 195 ? -5.555 7.477 27.628 1.00 50.25 195 THR A O 1
ATOM 1613 N N . LEU A 1 196 ? -5.335 5.280 27.193 1.00 53.84 196 LEU A N 1
ATOM 1614 C CA . LEU A 1 196 ? -4.392 5.452 26.093 1.00 53.84 196 LEU A CA 1
ATOM 1615 C C . LEU A 1 196 ? -5.169 6.064 24.932 1.00 53.84 196 LEU A C 1
ATOM 1617 O O . LEU A 1 196 ? -5.927 5.363 24.269 1.00 53.84 196 LEU A O 1
ATOM 1621 N N . VAL A 1 197 ? -5.011 7.372 24.742 1.00 46.94 197 VAL A N 1
ATOM 1622 C CA . VAL A 1 197 ? -5.566 8.059 23.582 1.00 46.94 197 VAL A CA 1
ATOM 1623 C C . VAL A 1 197 ? -4.677 7.721 22.396 1.00 46.94 197 VAL A C 1
ATOM 1625 O O . VAL A 1 197 ? -3.520 8.146 22.343 1.00 46.94 197 VAL A O 1
ATOM 1628 N N . GLU A 1 198 ? -5.191 6.935 21.454 1.00 52.72 198 GLU A N 1
ATOM 1629 C CA . GLU A 1 198 ? -4.568 6.801 20.142 1.00 52.72 198 GLU A CA 1
ATOM 1630 C C . GLU A 1 198 ? -4.524 8.195 19.518 1.00 52.72 198 GLU A C 1
ATOM 1632 O O . GLU A 1 198 ? -5.561 8.825 19.303 1.00 52.72 198 GLU A O 1
ATOM 1637 N N . ILE A 1 199 ? -3.314 8.716 19.311 1.00 52.72 199 ILE A N 1
ATOM 1638 C CA . ILE A 1 199 ? -3.125 10.035 18.714 1.00 52.72 199 ILE A CA 1
ATO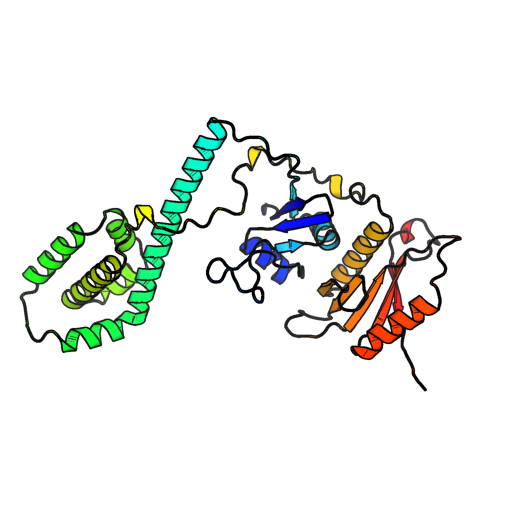M 1639 C C . ILE A 1 199 ? -3.612 9.943 17.264 1.00 52.72 199 ILE A C 1
ATOM 1641 O O . ILE A 1 199 ? -3.158 9.042 16.548 1.00 52.72 199 ILE A O 1
ATOM 1645 N N . PRO A 1 200 ? -4.494 10.850 16.802 1.00 51.00 200 PRO A N 1
ATOM 1646 C CA . PRO A 1 200 ? -4.917 10.859 15.412 1.00 51.00 200 PRO A CA 1
ATOM 1647 C C . PRO A 1 200 ? -3.681 11.006 14.525 1.00 51.00 200 PRO A C 1
ATOM 1649 O O . PRO A 1 200 ? -2.929 11.977 14.622 1.00 51.00 200 PRO A O 1
ATOM 1652 N N . ILE A 1 201 ? -3.447 10.007 13.674 1.00 54.84 201 ILE A N 1
ATOM 1653 C CA . ILE A 1 201 ? -2.281 9.995 12.784 1.00 54.84 201 ILE A CA 1
ATOM 1654 C C . ILE A 1 201 ? -2.497 10.945 11.592 1.00 54.84 201 ILE A C 1
ATOM 1656 O O . ILE A 1 201 ? -1.554 11.396 10.945 1.00 54.84 201 ILE A O 1
ATOM 1660 N N . GLU A 1 202 ? -3.752 11.318 11.340 1.00 59.22 202 GLU A N 1
ATOM 1661 C CA . GLU A 1 202 ? -4.113 12.349 10.382 1.00 59.22 202 GLU A CA 1
ATOM 1662 C C . GLU A 1 202 ? -4.077 13.729 11.053 1.00 59.22 202 GLU A C 1
ATOM 1664 O O . GLU A 1 202 ? -4.825 14.012 11.988 1.00 59.22 202 GLU A O 1
ATOM 1669 N N . SER A 1 203 ? -3.174 14.598 10.591 1.00 56.91 203 SER A N 1
ATOM 1670 C CA . SER A 1 203 ? -2.979 15.929 11.173 1.00 56.91 203 SER A CA 1
ATOM 1671 C C . SER A 1 203 ? -4.289 16.726 11.220 1.00 56.91 203 SER A C 1
ATOM 1673 O O . SER A 1 203 ? -4.914 16.963 10.184 1.00 56.91 203 SER A O 1
ATOM 1675 N N . TYR A 1 204 ? -4.651 17.237 12.407 1.00 55.88 204 TYR A N 1
ATOM 1676 C CA . TYR A 1 204 ? -5.789 18.156 12.587 1.00 55.88 204 TYR A CA 1
ATOM 1677 C C . TYR A 1 204 ? -5.633 19.455 11.782 1.00 55.88 204 TYR A C 1
ATOM 1679 O O . TYR A 1 204 ? -6.595 20.192 11.567 1.00 55.88 204 TYR A O 1
ATOM 1687 N N . ARG A 1 205 ? -4.415 19.753 11.314 1.00 57.12 205 ARG A N 1
ATOM 1688 C CA . ARG A 1 205 ? -4.101 20.950 10.535 1.00 57.12 205 ARG A CA 1
ATOM 1689 C C . ARG A 1 205 ? -4.515 20.814 9.074 1.00 57.12 205 ARG A C 1
ATOM 1691 O O . ARG A 1 205 ? -3.775 21.218 8.183 1.00 57.12 205 ARG A O 1
ATOM 1698 N N . GLN A 1 206 ? -5.708 20.284 8.817 1.00 58.56 206 GLN A N 1
ATOM 1699 C CA . GLN A 1 206 ? -6.253 20.154 7.464 1.00 58.56 206 GLN A CA 1
ATOM 1700 C C . GLN A 1 206 ? -6.303 21.505 6.736 1.00 58.56 206 GLN A C 1
ATOM 1702 O O . GLN A 1 206 ? -6.118 21.557 5.527 1.00 58.56 206 GLN A O 1
ATOM 1707 N N . HIS A 1 207 ? -6.469 22.604 7.478 1.00 55.62 207 HIS A N 1
ATOM 1708 C CA . HIS A 1 207 ? -6.462 23.968 6.945 1.00 55.62 207 HIS A CA 1
ATOM 1709 C C . HIS A 1 207 ? -5.075 24.483 6.519 1.00 55.62 207 HIS A C 1
ATOM 1711 O O . HIS A 1 207 ? -5.004 25.415 5.724 1.00 55.62 207 HIS A O 1
ATOM 1717 N N . GLU A 1 208 ? -3.982 23.905 7.033 1.00 55.78 208 GLU A N 1
ATOM 1718 C CA . GLU A 1 208 ? -2.605 24.240 6.621 1.00 55.78 208 GLU A CA 1
ATOM 1719 C C . GLU A 1 208 ? -2.124 23.363 5.457 1.00 55.78 208 GLU A C 1
ATOM 1721 O O . GLU A 1 208 ? -1.096 23.651 4.841 1.00 55.78 208 GLU A O 1
ATOM 1726 N N . LEU A 1 209 ? -2.859 22.291 5.142 1.00 61.91 209 LEU A N 1
ATOM 1727 C CA . LEU A 1 209 ? -2.553 21.434 4.011 1.00 61.91 209 LEU A CA 1
ATOM 1728 C C . LEU A 1 209 ? -2.926 22.167 2.726 1.00 61.91 209 LEU A C 1
ATOM 1730 O O . LEU A 1 209 ? -4.098 22.360 2.409 1.00 61.91 209 LEU A O 1
ATOM 1734 N N . ILE A 1 210 ? -1.912 22.557 1.963 1.00 60.94 210 ILE A N 1
ATOM 1735 C CA . ILE A 1 210 ? -2.122 23.086 0.623 1.00 60.94 210 ILE A CA 1
ATOM 1736 C C . ILE A 1 210 ? -2.310 21.867 -0.283 1.00 60.94 210 ILE A C 1
ATOM 1738 O O . ILE A 1 210 ? -1.351 21.103 -0.449 1.00 60.94 210 ILE A O 1
ATOM 1742 N N . PRO A 1 211 ? -3.512 21.639 -0.848 1.00 64.56 211 PRO A N 1
ATOM 1743 C CA . PRO A 1 211 ? -3.663 20.607 -1.853 1.00 64.56 211 PRO A CA 1
ATOM 1744 C C . PRO A 1 211 ? -2.734 20.971 -3.001 1.00 64.56 211 PRO A C 1
ATOM 1746 O O . PRO A 1 211 ? -2.795 22.082 -3.540 1.00 64.56 211 PRO A O 1
ATOM 1749 N N . ILE A 1 212 ? -1.851 20.047 -3.364 1.00 65.38 212 ILE A N 1
ATOM 1750 C CA . ILE A 1 212 ? -1.129 20.201 -4.613 1.00 65.38 212 ILE A CA 1
ATOM 1751 C C . ILE A 1 212 ? -2.215 20.071 -5.677 1.00 65.38 212 ILE A C 1
ATOM 1753 O O . ILE A 1 212 ? -2.873 19.033 -5.763 1.00 65.38 212 ILE A O 1
ATOM 1757 N N . LEU A 1 213 ? -2.486 21.165 -6.397 1.00 58.62 213 LEU A N 1
ATOM 1758 C CA . LEU A 1 213 ? -3.459 21.168 -7.486 1.00 58.62 213 LEU A CA 1
ATOM 1759 C C . LEU A 1 213 ? -3.157 19.962 -8.395 1.00 58.62 213 LEU A C 1
ATOM 1761 O O . LEU A 1 213 ? -1.985 19.616 -8.550 1.00 58.62 213 LEU A O 1
ATOM 1765 N N . ASP A 1 214 ? -4.177 19.366 -9.025 1.00 54.00 214 ASP A N 1
ATOM 1766 C CA . ASP A 1 214 ? -4.082 18.212 -9.953 1.00 54.00 214 ASP A CA 1
ATOM 1767 C C . ASP A 1 214 ? -3.082 18.393 -11.131 1.00 54.00 214 ASP A C 1
ATOM 1769 O O . ASP A 1 214 ? -2.981 17.533 -11.998 1.00 54.00 214 ASP A O 1
ATOM 1773 N N . ILE A 1 215 ? -2.306 19.482 -11.152 1.00 47.53 215 ILE A N 1
ATOM 1774 C CA . ILE A 1 215 ? -1.150 19.793 -12.009 1.00 47.53 215 ILE A CA 1
ATOM 1775 C C . ILE A 1 215 ? -0.090 18.667 -12.009 1.00 47.53 215 ILE A C 1
ATOM 1777 O O . ILE A 1 215 ? 0.780 18.624 -12.871 1.00 47.53 215 ILE A O 1
ATOM 1781 N N . LEU A 1 216 ? -0.166 17.711 -11.081 1.00 48.47 216 LEU A N 1
ATOM 1782 C CA . LEU A 1 216 ? 0.723 16.548 -11.029 1.00 48.47 216 LEU A CA 1
ATOM 1783 C C . LEU A 1 216 ? 0.466 15.474 -12.090 1.00 48.47 216 LEU A C 1
ATOM 1785 O O . LEU A 1 216 ? 1.198 14.485 -12.103 1.00 48.47 216 LEU A O 1
ATOM 1789 N N . SER A 1 217 ? -0.494 15.674 -13.003 1.00 51.00 217 SER A N 1
ATOM 1790 C CA . SER A 1 217 ? -0.472 14.960 -14.289 1.00 51.00 217 SER A CA 1
ATOM 1791 C C . SER A 1 217 ? 0.878 15.120 -14.991 1.00 51.00 217 SER A C 1
ATOM 1793 O O . SER A 1 217 ? 1.323 14.220 -15.699 1.00 51.00 217 SER A O 1
ATOM 1795 N N . ASP A 1 218 ? 1.568 16.232 -14.732 1.00 48.81 218 ASP A N 1
ATOM 1796 C CA . ASP A 1 218 ? 2.860 16.502 -15.318 1.00 48.81 218 ASP A CA 1
ATOM 1797 C C . ASP A 1 218 ? 3.970 16.094 -14.353 1.00 48.81 218 ASP A C 1
ATOM 1799 O O . ASP A 1 218 ? 4.106 16.618 -13.242 1.00 48.81 218 ASP A O 1
ATOM 1803 N N . LEU A 1 219 ? 4.823 15.205 -14.866 1.00 55.12 219 LEU A N 1
ATOM 1804 C CA . LEU A 1 219 ? 6.118 14.688 -14.402 1.00 55.12 219 LEU A CA 1
ATOM 1805 C C . LEU A 1 219 ? 7.123 15.751 -13.883 1.00 55.12 2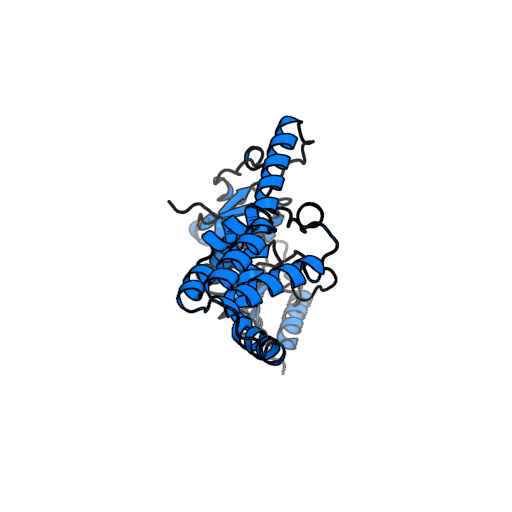19 LEU A C 1
ATOM 1807 O O . LEU A 1 219 ? 8.300 15.454 -13.699 1.00 55.12 219 LEU A O 1
ATOM 1811 N N . SER A 1 220 ? 6.691 16.991 -13.659 1.00 57.03 220 SER A N 1
ATOM 1812 C CA . SER A 1 220 ? 7.420 18.134 -13.104 1.00 57.03 220 SER A CA 1
ATOM 1813 C C . SER A 1 220 ? 7.940 17.913 -11.678 1.00 57.03 220 SER A C 1
ATOM 1815 O O . SER A 1 220 ? 8.945 18.508 -11.295 1.00 57.03 220 SER A O 1
ATOM 1817 N N . LEU A 1 221 ? 7.317 17.028 -10.888 1.00 57.50 221 LEU A N 1
ATOM 1818 C CA . LEU A 1 221 ? 7.895 16.579 -9.611 1.00 57.50 221 LEU A CA 1
ATOM 1819 C C . LEU A 1 221 ? 9.078 15.626 -9.811 1.00 57.50 221 LEU A C 1
ATOM 1821 O O . LEU A 1 221 ? 9.933 15.497 -8.934 1.00 57.50 221 LEU A O 1
ATOM 1825 N N . ILE A 1 222 ? 9.124 14.951 -10.957 1.00 66.31 222 ILE A N 1
ATOM 1826 C CA . ILE A 1 222 ? 10.047 13.865 -11.253 1.00 66.31 222 ILE A CA 1
ATOM 1827 C C . ILE A 1 222 ? 11.103 14.387 -12.227 1.00 66.31 222 ILE A C 1
ATOM 1829 O O . ILE A 1 222 ? 11.110 14.074 -13.412 1.00 66.31 222 ILE A O 1
ATOM 1833 N N . ASN A 1 223 ? 12.048 15.177 -11.719 1.00 67.69 223 ASN A N 1
ATOM 1834 C CA . ASN A 1 223 ? 13.137 15.726 -12.541 1.00 67.69 223 ASN A CA 1
ATOM 1835 C C . ASN A 1 223 ? 14.132 14.664 -13.053 1.00 67.69 223 ASN A C 1
ATOM 1837 O O . ASN A 1 223 ? 15.020 14.985 -13.836 1.00 67.69 223 ASN A O 1
ATOM 1841 N N . ASN A 1 224 ? 14.003 13.406 -12.623 1.00 80.31 224 ASN A N 1
ATOM 1842 C CA . ASN A 1 224 ? 14.894 12.318 -13.012 1.00 80.31 224 ASN A CA 1
ATOM 1843 C C . ASN A 1 224 ? 14.230 11.414 -14.063 1.00 80.31 224 ASN A C 1
ATOM 1845 O O . ASN A 1 224 ? 13.215 10.778 -13.778 1.00 80.31 224 ASN A O 1
ATOM 1849 N N . ASN A 1 225 ? 14.846 11.313 -15.244 1.00 82.31 225 ASN A N 1
ATOM 1850 C CA . ASN A 1 225 ? 14.386 10.467 -16.349 1.00 82.31 225 ASN A CA 1
ATOM 1851 C C . ASN A 1 225 ? 14.195 8.995 -15.941 1.00 82.31 225 ASN A C 1
ATOM 1853 O O . ASN A 1 225 ? 13.219 8.381 -16.364 1.00 82.31 225 ASN A O 1
ATOM 1857 N N . ASP A 1 226 ? 15.045 8.455 -15.063 1.00 84.50 226 ASP A N 1
ATOM 1858 C CA . ASP A 1 226 ? 14.930 7.067 -14.595 1.00 84.50 226 ASP A CA 1
ATOM 1859 C C . ASP A 1 226 ? 13.666 6.859 -13.753 1.00 84.50 226 ASP A C 1
ATOM 1861 O O . ASP A 1 226 ? 12.959 5.861 -13.892 1.00 84.50 226 ASP A O 1
ATOM 1865 N N . LYS A 1 227 ? 13.336 7.835 -12.897 1.00 86.88 227 LYS A N 1
ATOM 1866 C CA . LYS A 1 227 ? 12.100 7.806 -12.106 1.00 86.88 227 LYS A CA 1
ATOM 1867 C C . LYS A 1 227 ? 10.865 7.951 -12.999 1.00 86.88 227 LYS A C 1
ATOM 1869 O O . LYS A 1 227 ? 9.860 7.300 -12.730 1.00 86.88 227 LYS A O 1
ATOM 1874 N N . LYS A 1 228 ? 10.941 8.760 -14.066 1.00 88.06 228 LYS A N 1
ATOM 1875 C CA . LYS A 1 228 ? 9.855 8.864 -15.056 1.00 88.06 228 LYS A CA 1
ATOM 1876 C C . LYS A 1 228 ? 9.614 7.511 -15.720 1.00 88.06 228 LYS A C 1
ATOM 1878 O O . LYS A 1 228 ? 8.493 7.018 -15.678 1.00 88.06 228 LYS A O 1
ATOM 1883 N N . LEU A 1 229 ? 10.672 6.874 -16.235 1.00 91.12 229 LEU A N 1
ATOM 1884 C CA . LEU A 1 229 ? 10.584 5.536 -16.827 1.00 91.12 229 LEU A CA 1
ATOM 1885 C C . LEU A 1 229 ? 9.942 4.542 -15.860 1.00 91.12 229 LEU A C 1
ATOM 1887 O O . LEU A 1 229 ? 9.003 3.848 -16.231 1.00 91.12 229 LEU A O 1
ATOM 1891 N N . ARG A 1 230 ? 10.396 4.509 -14.606 1.00 93.50 230 ARG A N 1
ATOM 1892 C CA . ARG A 1 230 ? 9.819 3.647 -13.569 1.00 93.50 230 ARG A CA 1
ATOM 1893 C C . ARG A 1 230 ? 8.314 3.859 -13.385 1.00 93.50 230 ARG A C 1
ATOM 1895 O O . ARG A 1 230 ? 7.585 2.875 -13.314 1.00 93.50 230 ARG A O 1
ATOM 1902 N N . CYS A 1 231 ? 7.848 5.108 -13.363 1.00 92.88 231 CYS A N 1
ATOM 1903 C CA . CYS A 1 231 ? 6.423 5.431 -13.251 1.00 92.88 231 CYS A CA 1
ATOM 1904 C C . CYS A 1 231 ? 5.614 4.922 -14.453 1.00 92.88 231 CYS A C 1
ATOM 1906 O O . CYS A 1 231 ? 4.586 4.275 -14.260 1.00 92.88 231 CYS A O 1
ATOM 1908 N N . HIS A 1 232 ? 6.093 5.148 -15.680 1.00 92.81 232 HIS A N 1
ATOM 1909 C CA . HIS A 1 232 ? 5.416 4.667 -16.889 1.00 92.81 232 HIS A CA 1
ATOM 1910 C C . HIS A 1 232 ? 5.430 3.135 -16.995 1.00 92.81 232 HIS A C 1
ATOM 1912 O O . HIS A 1 232 ? 4.407 2.533 -17.312 1.00 92.81 232 HIS A O 1
ATOM 1918 N N . VAL A 1 233 ? 6.548 2.483 -16.654 1.00 96.00 233 VAL A N 1
ATOM 1919 C CA . VAL A 1 233 ? 6.650 1.013 -16.599 1.00 96.00 233 VAL A CA 1
ATOM 1920 C C . VAL A 1 233 ? 5.677 0.434 -15.574 1.00 96.00 233 VAL A C 1
ATOM 1922 O O . VAL A 1 233 ? 5.002 -0.556 -15.860 1.00 96.00 233 VAL A O 1
ATOM 1925 N N . PHE A 1 234 ? 5.592 1.041 -14.387 1.00 96.50 234 PHE A N 1
ATOM 1926 C CA . PHE A 1 234 ? 4.652 0.627 -13.349 1.00 96.50 234 PHE A CA 1
ATOM 1927 C C . PHE A 1 234 ? 3.205 0.793 -13.826 1.00 96.50 234 PHE A C 1
ATOM 1929 O O . PHE A 1 234 ? 2.409 -0.135 -13.698 1.00 96.50 234 PHE A O 1
ATOM 1936 N N . GLN A 1 235 ? 2.872 1.941 -14.425 1.00 95.19 235 GLN A N 1
ATOM 1937 C CA . GLN A 1 235 ? 1.540 2.212 -14.963 1.00 95.19 235 GLN A CA 1
ATOM 1938 C C . GLN A 1 235 ? 1.146 1.208 -16.053 1.00 95.19 235 GLN A C 1
ATOM 1940 O O . GLN A 1 235 ? 0.043 0.668 -15.999 1.00 95.19 235 GLN A O 1
ATOM 1945 N N . ASP A 1 236 ? 2.033 0.919 -17.007 1.00 96.50 236 ASP A N 1
ATOM 1946 C CA . ASP A 1 236 ? 1.770 -0.036 -18.089 1.00 96.50 236 ASP A CA 1
ATOM 1947 C C . ASP A 1 236 ? 1.503 -1.454 -17.550 1.00 96.50 236 ASP A C 1
ATOM 1949 O O . ASP A 1 236 ? 0.492 -2.077 -17.886 1.00 96.50 236 ASP A O 1
ATOM 1953 N N . LEU A 1 237 ? 2.343 -1.942 -16.631 1.00 97.50 237 LEU A N 1
ATOM 1954 C CA . LEU A 1 237 ? 2.149 -3.244 -15.983 1.00 97.50 237 LEU A CA 1
ATOM 1955 C C . LEU A 1 237 ? 0.861 -3.289 -15.145 1.00 97.50 237 LEU A C 1
ATOM 1957 O O . LEU A 1 237 ? 0.152 -4.296 -15.140 1.00 97.50 237 LEU A O 1
ATOM 1961 N N . TRP A 1 238 ? 0.528 -2.196 -14.463 1.00 97.19 238 TRP A N 1
ATOM 1962 C CA . TRP A 1 238 ? -0.674 -2.105 -13.641 1.00 97.19 238 TRP A CA 1
ATOM 1963 C C . TRP A 1 238 ? -1.957 -2.120 -14.488 1.00 97.19 238 TRP A C 1
ATOM 1965 O O . TRP A 1 238 ? -2.927 -2.804 -14.135 1.00 97.19 238 TRP A O 1
ATOM 1975 N N . ILE A 1 239 ? -1.948 -1.422 -15.634 1.00 96.06 239 ILE A N 1
ATOM 1976 C CA . ILE A 1 239 ? -3.032 -1.442 -16.633 1.00 96.06 239 ILE A CA 1
ATOM 1977 C C . ILE A 1 239 ? -3.204 -2.854 -17.202 1.00 96.06 239 ILE A C 1
ATOM 1979 O O . ILE A 1 239 ? -4.333 -3.314 -17.366 1.00 96.06 239 ILE A O 1
ATOM 1983 N N . LYS A 1 240 ? -2.101 -3.578 -17.431 1.00 96.19 240 LYS A N 1
ATOM 1984 C CA . LYS A 1 240 ? -2.109 -4.990 -17.856 1.00 96.19 240 LYS A CA 1
ATOM 1985 C C . LYS A 1 240 ? -2.643 -5.960 -16.789 1.00 96.19 240 LYS A C 1
ATOM 1987 O O . LYS A 1 240 ? -2.766 -7.149 -17.069 1.00 96.19 240 LYS A O 1
ATOM 1992 N N . GLY A 1 241 ? -2.992 -5.472 -15.596 1.00 96.50 241 GLY A N 1
ATOM 1993 C CA . GLY A 1 241 ? -3.660 -6.246 -14.549 1.00 96.50 241 GLY A CA 1
ATOM 1994 C C . GLY A 1 241 ? -2.720 -6.93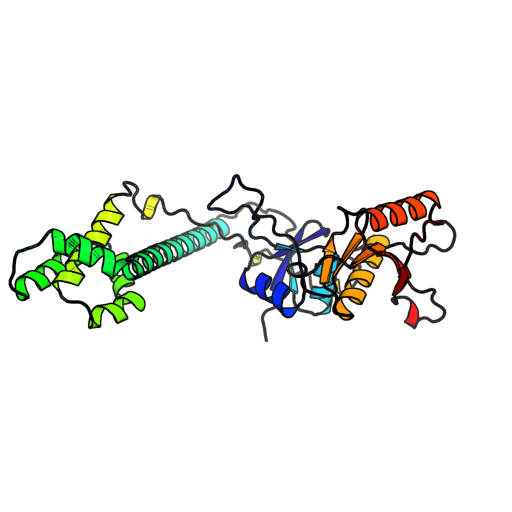0 -13.559 1.00 96.50 241 GLY A C 1
ATOM 1995 O O . GLY A 1 241 ? -3.191 -7.696 -12.721 1.00 96.50 241 GLY A O 1
ATOM 1996 N N . TYR A 1 242 ? -1.417 -6.652 -13.616 1.00 97.62 242 TYR A N 1
ATOM 1997 C CA . TYR A 1 242 ? -0.461 -7.228 -12.677 1.00 97.62 242 TYR A CA 1
ATOM 1998 C C . TYR A 1 242 ? -0.496 -6.539 -11.307 1.00 97.62 242 TYR A C 1
ATOM 2000 O O . TYR A 1 242 ? -0.844 -5.362 -11.187 1.00 97.62 242 TYR A O 1
ATOM 2008 N N . PHE A 1 243 ? -0.064 -7.271 -10.279 1.00 97.62 243 PHE A N 1
ATOM 2009 C CA . PHE A 1 243 ? 0.315 -6.704 -8.985 1.00 97.62 243 PHE A CA 1
ATOM 2010 C C . PHE A 1 243 ? 1.821 -6.436 -8.993 1.00 97.62 243 PHE A C 1
ATOM 2012 O O . PHE A 1 243 ? 2.591 -7.234 -9.537 1.00 97.62 243 PHE A O 1
ATOM 2019 N N . ILE A 1 244 ? 2.249 -5.314 -8.414 1.00 98.00 244 ILE A N 1
ATOM 2020 C CA . ILE A 1 244 ? 3.631 -4.835 -8.531 1.00 98.00 244 ILE A CA 1
ATOM 2021 C C . ILE A 1 244 ? 4.143 -4.401 -7.162 1.00 98.00 244 ILE A C 1
ATOM 2023 O O . ILE A 1 244 ? 3.538 -3.544 -6.527 1.00 98.00 244 ILE A O 1
ATOM 2027 N N . SER A 1 245 ? 5.266 -4.969 -6.716 1.00 95.81 245 SER A N 1
ATOM 2028 C CA . SER A 1 245 ? 5.947 -4.577 -5.472 1.00 95.81 245 SER A CA 1
ATOM 2029 C C . SER A 1 245 ? 7.385 -4.126 -5.734 1.00 95.81 245 SER A C 1
ATOM 2031 O O . SER A 1 245 ? 7.926 -4.334 -6.819 1.00 95.81 245 SER A O 1
ATOM 2033 N N . ASN A 1 246 ? 8.051 -3.579 -4.714 1.00 94.19 246 ASN A N 1
ATOM 2034 C CA . ASN A 1 246 ? 9.479 -3.250 -4.771 1.00 94.19 246 ASN A CA 1
ATOM 2035 C C . ASN A 1 246 ? 10.337 -4.513 -5.038 1.00 94.19 246 ASN A C 1
ATOM 2037 O O . ASN A 1 246 ? 10.118 -5.562 -4.423 1.00 94.19 246 ASN A O 1
ATOM 2041 N N . GLY A 1 247 ? 11.301 -4.409 -5.963 1.00 94.75 247 GLY A N 1
ATOM 2042 C CA . GLY A 1 247 ? 12.218 -5.483 -6.360 1.00 94.75 247 GLY A CA 1
ATOM 2043 C C . GLY A 1 247 ? 13.638 -5.419 -5.805 1.00 94.75 247 GLY A C 1
ATOM 2044 O O . GLY A 1 247 ? 14.437 -6.301 -6.129 1.00 94.75 247 GLY A O 1
ATOM 2045 N N . GLN A 1 248 ? 13.965 -4.452 -4.944 1.00 92.75 248 GLN A N 1
ATOM 2046 C CA . GLN A 1 248 ? 15.329 -4.216 -4.448 1.00 92.75 248 GLN A CA 1
ATOM 2047 C C . GLN A 1 248 ? 15.953 -5.453 -3.792 1.00 92.75 248 GLN A C 1
ATOM 2049 O O . GLN A 1 248 ? 17.126 -5.739 -4.023 1.00 92.75 248 GLN A O 1
ATOM 2054 N N . LYS A 1 249 ? 15.165 -6.246 -3.047 1.00 91.25 249 LYS A N 1
ATOM 2055 C CA . LYS A 1 249 ? 15.628 -7.503 -2.421 1.00 91.25 249 LYS A CA 1
ATOM 2056 C C . LYS A 1 249 ? 16.146 -8.537 -3.430 1.00 91.25 249 LYS A C 1
ATOM 2058 O O . LYS A 1 249 ? 16.923 -9.406 -3.058 1.00 91.25 249 LYS A O 1
ATOM 2063 N N . PHE A 1 250 ? 15.730 -8.436 -4.690 1.00 93.25 250 PHE A N 1
ATOM 2064 C CA . PHE A 1 250 ? 16.108 -9.338 -5.778 1.00 93.25 250 PHE A CA 1
ATOM 2065 C C . PHE A 1 250 ? 16.973 -8.642 -6.844 1.00 93.25 250 PHE A C 1
ATOM 2067 O O . PHE A 1 250 ? 17.175 -9.182 -7.930 1.00 93.25 250 PHE A O 1
ATOM 2074 N N . GLY A 1 251 ? 17.480 -7.438 -6.554 1.00 91.81 251 GLY A N 1
ATOM 2075 C CA . GLY A 1 251 ? 18.300 -6.651 -7.482 1.00 91.81 251 GLY A CA 1
ATOM 2076 C C . GLY A 1 251 ? 17.534 -6.071 -8.677 1.00 91.81 251 GLY A C 1
ATOM 2077 O O . GLY A 1 251 ? 18.151 -5.715 -9.685 1.00 91.81 251 GLY A O 1
ATOM 2078 N N . GLY A 1 252 ? 16.203 -5.997 -8.586 1.00 94.12 252 GLY A N 1
ATOM 2079 C CA . GLY A 1 252 ? 15.327 -5.348 -9.561 1.00 94.12 252 GLY A CA 1
ATOM 2080 C C . GLY A 1 252 ? 14.737 -4.037 -9.057 1.00 94.12 252 GLY A C 1
ATOM 2081 O O . GLY A 1 252 ? 14.846 -3.702 -7.880 1.00 94.12 252 GLY A O 1
ATOM 2082 N N . ASP A 1 253 ? 14.074 -3.316 -9.954 1.00 96.00 253 ASP A N 1
ATOM 2083 C CA . ASP A 1 253 ? 13.231 -2.176 -9.593 1.00 96.00 253 ASP A CA 1
ATOM 2084 C C . ASP A 1 253 ? 11.882 -2.669 -9.067 1.00 96.00 253 ASP A C 1
ATOM 2086 O O . ASP A 1 253 ? 11.443 -2.252 -7.994 1.00 96.00 253 ASP A O 1
ATOM 2090 N N . PHE A 1 254 ? 11.274 -3.633 -9.769 1.00 97.94 254 PHE A N 1
ATOM 2091 C CA . PHE A 1 254 ? 9.967 -4.181 -9.412 1.00 97.94 254 PHE A CA 1
ATOM 2092 C C . PHE A 1 254 ? 9.933 -5.705 -9.418 1.00 97.94 254 PHE A C 1
ATOM 2094 O O . PHE A 1 254 ? 10.651 -6.366 -10.170 1.00 97.94 254 PHE A O 1
ATOM 2101 N N . LEU A 1 255 ? 9.036 -6.253 -8.605 1.00 97.62 255 LEU A N 1
ATOM 2102 C CA . LEU A 1 255 ? 8.538 -7.617 -8.726 1.00 97.62 255 LEU A CA 1
ATOM 2103 C C . LEU A 1 255 ? 7.128 -7.573 -9.277 1.00 97.62 255 LEU A C 1
ATOM 2105 O O . LEU A 1 255 ? 6.307 -6.792 -8.802 1.00 97.62 255 LEU A O 1
ATOM 2109 N N . VAL A 1 256 ? 6.850 -8.449 -10.232 1.00 97.94 256 VAL A N 1
ATOM 2110 C CA . VAL A 1 256 ? 5.539 -8.540 -10.874 1.00 97.94 256 VAL A CA 1
ATOM 2111 C C . VAL A 1 256 ? 4.917 -9.887 -10.556 1.00 97.94 256 VAL A C 1
ATOM 2113 O O . VAL A 1 256 ? 5.564 -10.931 -10.691 1.00 97.94 256 VAL A O 1
ATOM 2116 N N . TYR A 1 257 ? 3.657 -9.848 -10.144 1.00 97.69 257 TYR A N 1
ATOM 2117 C CA . TYR A 1 257 ? 2.860 -11.004 -9.763 1.00 97.69 257 TYR A CA 1
ATOM 2118 C C . TYR A 1 257 ? 1.639 -11.082 -10.676 1.00 97.69 257 TYR A C 1
ATOM 2120 O O . TYR A 1 257 ? 0.999 -10.070 -10.975 1.00 97.69 257 TYR A O 1
ATOM 2128 N N . THR A 1 258 ? 1.308 -12.294 -11.112 1.00 96.12 258 THR A N 1
ATOM 2129 C CA . THR A 1 258 ? 0.125 -12.569 -11.943 1.00 96.12 258 THR A CA 1
ATOM 2130 C C . THR A 1 258 ? -1.179 -12.515 -11.153 1.00 96.12 258 THR A C 1
ATOM 2132 O O . THR A 1 258 ? -2.251 -12.470 -11.746 1.00 96.12 258 THR A O 1
ATOM 2135 N N . ASN A 1 259 ? -1.099 -12.571 -9.825 1.00 94.69 259 ASN A N 1
ATOM 2136 C CA . ASN A 1 259 ? -2.233 -12.499 -8.917 1.00 94.69 259 ASN A CA 1
ATOM 2137 C C . ASN A 1 259 ? -1.790 -11.853 -7.593 1.00 94.69 259 ASN A C 1
ATOM 2139 O O . ASN A 1 259 ? -0.652 -11.392 -7.487 1.00 94.69 259 ASN A O 1
ATOM 2143 N N . ASP A 1 260 ? -2.671 -11.822 -6.596 1.00 92.62 260 ASP A N 1
ATOM 2144 C CA . ASP A 1 260 ? -2.371 -11.246 -5.288 1.00 92.62 260 ASP A CA 1
ATOM 2145 C C . ASP A 1 260 ? -1.079 -11.870 -4.689 1.00 92.62 260 ASP A C 1
ATOM 2147 O O . ASP A 1 260 ? -0.937 -13.102 -4.648 1.00 92.62 260 ASP A O 1
ATOM 2151 N N . PRO A 1 261 ? -0.113 -11.048 -4.233 1.00 93.38 261 PRO A N 1
ATOM 2152 C CA . PRO A 1 261 ? 1.121 -11.512 -3.598 1.00 93.38 261 PRO A CA 1
ATOM 2153 C C . PRO A 1 261 ? 0.929 -12.438 -2.387 1.00 93.38 261 PRO A C 1
ATOM 2155 O O . PRO A 1 261 ? 1.860 -13.159 -2.033 1.00 93.38 261 PRO A O 1
ATOM 2158 N N . HIS A 1 262 ? -0.243 -12.444 -1.740 1.00 89.06 262 HIS A N 1
ATOM 2159 C CA . HIS A 1 262 ? -0.529 -13.363 -0.629 1.00 89.06 262 HIS A CA 1
ATOM 2160 C C . HIS A 1 262 ? -0.732 -14.811 -1.090 1.00 89.06 262 HIS A C 1
ATOM 2162 O O . HIS A 1 262 ? -0.570 -15.728 -0.288 1.00 89.06 262 HIS A O 1
ATOM 2168 N N . ILE A 1 263 ? -1.088 -15.030 -2.360 1.00 93.31 263 ILE A N 1
ATOM 2169 C CA . ILE A 1 263 ? -1.419 -16.363 -2.893 1.00 93.31 263 ILE A CA 1
ATOM 2170 C C . ILE A 1 263 ? -0.431 -16.861 -3.947 1.00 93.31 263 ILE A C 1
ATOM 2172 O O . ILE A 1 263 ? -0.484 -18.031 -4.325 1.00 93.31 263 ILE A O 1
ATOM 2176 N N . CYS A 1 264 ? 0.463 -16.005 -4.447 1.00 94.00 264 CYS A N 1
ATOM 2177 C CA . CYS A 1 264 ? 1.435 -16.395 -5.460 1.00 94.00 264 CYS A CA 1
ATOM 2178 C C . CYS A 1 264 ? 2.806 -15.747 -5.254 1.00 94.00 264 CYS A C 1
ATOM 2180 O O . CYS A 1 264 ? 2.954 -14.690 -4.646 1.00 94.00 264 CYS A O 1
ATOM 2182 N N . HIS A 1 265 ? 3.831 -16.389 -5.808 1.00 94.25 265 HIS A N 1
ATOM 2183 C CA . HIS A 1 265 ? 5.167 -15.812 -5.885 1.00 94.25 265 HIS A CA 1
ATOM 2184 C C . HIS A 1 265 ? 5.293 -14.906 -7.111 1.00 94.25 265 HIS A C 1
ATOM 2186 O O . HIS A 1 265 ? 4.679 -15.156 -8.147 1.00 94.25 265 HIS A O 1
ATOM 2192 N N . SER A 1 266 ? 6.153 -13.891 -7.023 1.00 95.88 266 SER A N 1
ATOM 2193 C CA . SER A 1 266 ? 6.475 -13.054 -8.179 1.00 95.88 266 SER A CA 1
ATOM 2194 C C . SER A 1 266 ? 7.092 -13.873 -9.308 1.00 95.88 266 SER A C 1
ATOM 2196 O O . SER A 1 266 ? 7.955 -14.726 -9.069 1.00 95.88 266 SER A O 1
ATOM 2198 N N . THR A 1 267 ? 6.660 -13.576 -10.531 1.00 95.75 267 THR A N 1
ATOM 2199 C CA . THR A 1 267 ? 7.077 -14.247 -11.768 1.00 95.75 267 THR A CA 1
ATOM 2200 C C . THR A 1 267 ? 8.255 -13.527 -12.416 1.00 95.75 267 THR A C 1
ATOM 2202 O O . THR A 1 267 ? 9.213 -14.166 -12.856 1.00 95.75 267 THR A O 1
ATOM 2205 N N . PHE A 1 268 ? 8.212 -12.191 -12.434 1.00 97.06 268 PHE A N 1
ATOM 2206 C CA . PHE A 1 268 ? 9.208 -11.365 -13.114 1.00 97.06 268 PHE A CA 1
ATOM 2207 C C . PHE A 1 268 ? 9.949 -10.452 -12.141 1.00 97.06 268 PHE A C 1
ATOM 2209 O O . PHE A 1 268 ? 9.358 -9.912 -11.202 1.00 97.06 268 PHE A O 1
ATOM 2216 N N . ILE A 1 269 ? 11.238 -10.252 -12.413 1.00 97.50 269 ILE A N 1
ATOM 2217 C CA . ILE A 1 269 ? 12.050 -9.177 -11.840 1.00 97.50 269 ILE A CA 1
ATOM 2218 C C . ILE A 1 269 ? 12.251 -8.143 -12.944 1.00 97.50 269 ILE A C 1
ATOM 2220 O O . ILE A 1 269 ? 12.890 -8.433 -13.955 1.00 97.50 269 ILE A O 1
ATOM 2224 N N . ILE A 1 270 ? 11.699 -6.949 -12.755 1.00 97.81 270 ILE A N 1
ATOM 2225 C CA . ILE A 1 270 ? 11.774 -5.865 -13.734 1.00 97.81 270 ILE A CA 1
ATOM 2226 C C . ILE A 1 270 ? 12.991 -4.993 -13.445 1.00 97.81 270 ILE A C 1
ATOM 2228 O O . ILE A 1 270 ? 13.231 -4.603 -12.302 1.00 97.81 270 ILE A O 1
ATOM 2232 N N . HIS A 1 271 ? 13.727 -4.650 -14.496 1.00 95.31 271 HIS A N 1
ATOM 2233 C CA . HIS A 1 271 ? 14.809 -3.676 -14.484 1.00 95.31 271 HIS A CA 1
ATOM 2234 C C . HIS A 1 271 ? 14.468 -2.548 -15.458 1.00 95.31 271 HIS A C 1
ATOM 2236 O O . HIS A 1 271 ? 14.415 -2.773 -16.667 1.00 95.31 271 HIS A O 1
ATOM 2242 N N . CYS A 1 272 ? 14.248 -1.345 -14.944 1.00 93.81 272 CYS A N 1
ATOM 2243 C CA . CYS A 1 272 ? 13.974 -0.168 -15.759 1.00 93.81 272 CYS A CA 1
ATOM 2244 C C . CYS A 1 272 ? 15.301 0.400 -16.261 1.00 93.81 272 CYS A C 1
ATOM 2246 O O . CYS A 1 272 ? 16.146 0.811 -15.468 1.00 93.81 272 CYS A O 1
ATOM 2248 N N . ILE A 1 273 ? 15.512 0.397 -17.577 1.00 89.94 273 ILE A N 1
ATOM 2249 C CA . ILE A 1 273 ? 16.754 0.884 -18.184 1.00 89.94 273 ILE A CA 1
ATOM 2250 C C . ILE A 1 273 ? 16.413 1.917 -19.248 1.00 89.94 273 ILE A C 1
ATOM 2252 O O . ILE A 1 273 ? 15.810 1.597 -20.272 1.00 89.94 273 ILE A O 1
ATOM 2256 N N . GLN A 1 274 ? 16.830 3.161 -19.026 1.00 83.81 274 GLN A N 1
ATOM 2257 C CA . GLN A 1 274 ? 16.640 4.230 -19.997 1.00 83.81 274 GLN A CA 1
ATOM 2258 C C . GLN A 1 274 ? 17.531 4.008 -21.224 1.00 83.81 274 GLN A C 1
ATOM 2260 O O . GLN A 1 274 ? 18.754 3.876 -21.115 1.00 83.81 274 GLN A O 1
ATOM 2265 N N . ARG A 1 275 ? 16.924 4.040 -22.412 1.00 74.50 275 ARG A N 1
ATOM 2266 C CA . ARG A 1 275 ? 17.652 4.146 -23.677 1.00 74.50 275 ARG A CA 1
ATOM 2267 C C . ARG A 1 275 ? 18.196 5.564 -23.819 1.00 74.50 275 ARG A C 1
ATOM 2269 O O . ARG A 1 275 ? 17.424 6.510 -23.944 1.00 74.50 275 ARG A O 1
ATOM 2276 N N . THR A 1 276 ? 19.516 5.724 -23.797 1.00 64.94 276 THR A N 1
ATOM 2277 C CA 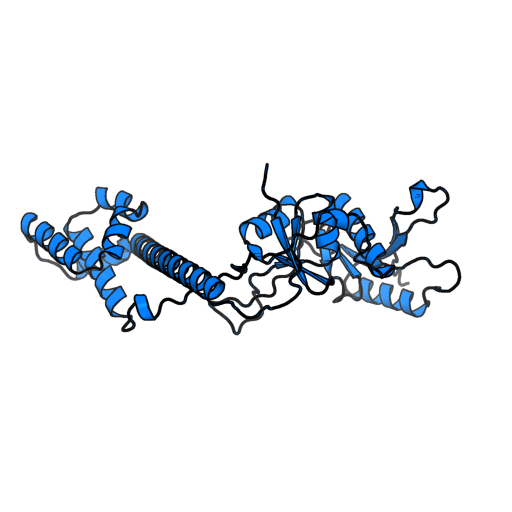. THR A 1 276 ? 20.167 6.984 -24.186 1.00 64.94 276 THR A CA 1
ATOM 2278 C C . THR A 1 276 ? 20.935 6.783 -25.483 1.00 64.94 276 THR A C 1
ATOM 2280 O O . THR A 1 276 ? 21.526 5.731 -25.721 1.00 64.94 276 THR A O 1
ATOM 2283 N N . THR A 1 277 ? 20.887 7.791 -26.350 1.00 55.78 277 THR A N 1
ATOM 2284 C CA . THR A 1 277 ? 21.222 7.691 -27.776 1.00 55.78 277 THR A CA 1
ATOM 2285 C C . THR A 1 277 ? 22.699 7.414 -28.064 1.00 55.78 277 THR A C 1
ATOM 2287 O O . THR A 1 277 ? 23.014 7.008 -29.177 1.00 55.78 277 THR A O 1
ATOM 2290 N N . THR A 1 278 ? 23.613 7.600 -27.104 1.00 51.75 278 THR A N 1
ATOM 2291 C CA . THR A 1 278 ? 25.060 7.489 -27.375 1.00 51.75 278 THR A CA 1
ATOM 2292 C C . THR A 1 278 ? 25.952 6.996 -26.222 1.00 51.75 278 THR A C 1
ATOM 2294 O O . THR A 1 278 ? 27.116 6.715 -26.489 1.00 51.75 278 THR A O 1
ATOM 2297 N N . ALA A 1 279 ? 25.475 6.835 -24.974 1.00 51.81 279 ALA A N 1
ATOM 2298 C CA . ALA A 1 279 ? 26.375 6.610 -23.820 1.00 51.81 279 ALA A CA 1
ATOM 2299 C C . ALA A 1 279 ? 26.043 5.433 -22.876 1.00 51.81 279 ALA A C 1
ATOM 2301 O O . ALA A 1 279 ? 26.940 4.967 -22.178 1.00 51.81 279 ALA A O 1
ATOM 2302 N N . ASN A 1 280 ? 24.817 4.893 -22.860 1.00 55.91 280 ASN A N 1
ATOM 2303 C CA . ASN A 1 280 ? 24.451 3.824 -21.915 1.00 55.91 280 ASN A CA 1
ATOM 2304 C C . ASN A 1 280 ? 24.373 2.456 -22.597 1.00 55.91 280 ASN A C 1
ATOM 2306 O O . ASN A 1 280 ? 23.301 1.865 -22.733 1.00 55.91 280 ASN A O 1
ATOM 2310 N N . GLN A 1 281 ? 25.525 1.924 -23.006 1.00 70.88 281 GLN A N 1
ATOM 2311 C CA . GLN A 1 281 ? 25.626 0.481 -23.210 1.00 70.88 281 GLN A CA 1
ATOM 2312 C C . GLN A 1 281 ? 25.457 -0.201 -21.852 1.00 70.88 281 GLN A C 1
ATOM 2314 O O . GLN A 1 281 ? 26.123 0.168 -20.885 1.00 70.88 281 GLN A O 1
ATOM 2319 N N . ILE A 1 282 ? 24.570 -1.192 -21.764 1.00 77.44 282 ILE A N 1
ATOM 2320 C CA . ILE A 1 282 ? 24.460 -2.014 -20.557 1.00 77.44 282 ILE A CA 1
ATOM 2321 C C . ILE A 1 282 ? 25.758 -2.824 -20.460 1.00 77.44 282 ILE A C 1
ATOM 2323 O O . ILE A 1 282 ? 26.023 -3.626 -21.359 1.00 77.44 282 ILE A O 1
ATOM 2327 N N . PRO A 1 283 ? 26.573 -2.659 -19.400 1.00 86.00 283 PRO A N 1
ATOM 2328 C CA . PRO A 1 283 ? 27.778 -3.459 -19.247 1.00 86.00 283 PRO A CA 1
ATOM 2329 C C . PRO A 1 283 ? 27.407 -4.942 -19.226 1.00 86.00 283 PRO A C 1
ATOM 2331 O O . PRO A 1 283 ? 26.494 -5.335 -18.496 1.00 86.00 283 PRO A O 1
ATOM 2334 N N . LEU A 1 284 ? 28.126 -5.780 -19.977 1.00 87.75 284 LEU A N 1
ATOM 2335 C CA . LEU A 1 284 ? 27.818 -7.213 -20.073 1.00 87.75 284 LEU A CA 1
ATOM 2336 C C . LEU A 1 284 ? 27.766 -7.885 -18.691 1.00 87.75 284 LEU A C 1
ATOM 2338 O O . LEU A 1 284 ? 26.901 -8.715 -18.427 1.00 87.75 284 LEU A O 1
ATOM 2342 N N . ILE A 1 285 ? 28.636 -7.457 -17.772 1.00 90.88 285 ILE A N 1
ATOM 2343 C CA . ILE A 1 285 ? 28.639 -7.932 -16.385 1.00 90.88 285 ILE A CA 1
ATOM 2344 C C . ILE A 1 285 ? 27.329 -7.626 -15.643 1.00 90.88 285 ILE A C 1
ATOM 2346 O O . ILE A 1 285 ? 26.868 -8.449 -14.858 1.00 90.88 285 ILE A O 1
ATOM 2350 N N . SER A 1 286 ? 26.690 -6.486 -15.925 1.00 88.94 286 SER A N 1
ATOM 2351 C CA . SER A 1 286 ? 25.385 -6.123 -15.358 1.00 88.94 286 SER A CA 1
ATOM 2352 C C . SER A 1 286 ? 24.291 -7.052 -15.879 1.00 88.94 286 SER A C 1
ATOM 2354 O O . SER A 1 286 ? 23.464 -7.529 -15.104 1.00 88.94 286 SER A O 1
ATOM 2356 N N . LEU A 1 287 ? 24.329 -7.385 -17.173 1.00 89.50 287 LEU A N 1
ATOM 2357 C CA . LEU A 1 287 ? 23.394 -8.333 -17.780 1.00 89.50 287 LEU A CA 1
ATOM 2358 C C . LEU A 1 287 ? 23.539 -9.738 -17.171 1.00 89.50 287 LEU A C 1
ATOM 2360 O O . LEU A 1 287 ? 22.546 -10.345 -16.770 1.00 89.50 287 LEU A O 1
ATOM 2364 N N . ILE A 1 288 ? 24.781 -10.218 -17.033 1.00 91.44 288 ILE A N 1
ATOM 2365 C CA . ILE A 1 288 ? 25.100 -11.505 -16.395 1.00 91.44 288 ILE A CA 1
ATOM 2366 C C . ILE A 1 288 ? 24.621 -11.517 -14.939 1.00 91.44 288 ILE A C 1
ATOM 2368 O O . ILE A 1 288 ? 23.987 -12.480 -14.509 1.00 91.44 288 ILE A O 1
ATOM 2372 N N . ALA A 1 289 ? 24.886 -10.449 -14.180 1.00 91.62 289 ALA A N 1
ATOM 2373 C CA . ALA A 1 289 ? 24.466 -10.339 -12.786 1.00 91.62 289 ALA A CA 1
ATOM 2374 C C . ALA A 1 289 ? 22.937 -10.395 -12.641 1.00 91.62 289 ALA A C 1
ATOM 2376 O O . ALA A 1 289 ? 22.437 -11.145 -11.805 1.00 91.62 289 ALA A O 1
ATOM 2377 N N . LYS A 1 290 ? 22.192 -9.666 -13.483 1.00 92.00 290 LYS A N 1
ATOM 2378 C CA . LYS A 1 290 ? 20.719 -9.686 -13.497 1.00 92.00 290 LYS A CA 1
ATOM 2379 C C . LYS A 1 290 ? 20.167 -11.080 -13.799 1.00 92.00 290 LYS A C 1
ATOM 2381 O O . LYS A 1 290 ? 19.314 -11.567 -13.060 1.00 92.00 290 LYS A O 1
ATOM 2386 N N . GLY A 1 291 ? 20.708 -11.749 -14.821 1.00 91.75 291 GLY A N 1
ATOM 2387 C CA . GLY A 1 291 ? 20.333 -13.124 -15.161 1.00 91.75 291 GLY A CA 1
ATOM 2388 C C . GLY A 1 291 ? 20.603 -14.109 -14.019 1.00 91.75 291 GLY A C 1
ATOM 2389 O O . GLY A 1 291 ? 19.732 -14.905 -13.679 1.00 91.75 291 GLY A O 1
ATOM 2390 N N . ARG A 1 292 ? 21.773 -14.007 -13.374 1.00 91.12 292 ARG A N 1
ATOM 2391 C CA . ARG A 1 292 ? 22.165 -14.864 -12.243 1.00 91.12 292 ARG A CA 1
ATOM 2392 C C . ARG A 1 292 ? 21.300 -14.651 -11.000 1.00 91.12 292 ARG A C 1
ATOM 2394 O O . ARG A 1 292 ? 20.957 -15.616 -10.323 1.00 91.12 292 ARG A O 1
ATOM 2401 N N . LEU A 1 293 ? 20.969 -13.402 -10.672 1.00 92.12 293 LEU A N 1
ATOM 2402 C CA . LEU A 1 293 ? 20.097 -13.106 -9.533 1.00 92.12 293 LEU A CA 1
ATOM 2403 C C . LEU A 1 293 ? 18.709 -13.709 -9.741 1.00 92.12 293 LEU A C 1
ATOM 2405 O O . LEU A 1 293 ? 18.175 -14.322 -8.822 1.00 92.12 293 LEU A O 1
ATOM 2409 N N . ALA A 1 294 ? 18.160 -13.584 -10.949 1.00 92.81 294 ALA A N 1
ATOM 2410 C CA . ALA A 1 294 ? 16.834 -14.085 -11.275 1.00 92.81 294 ALA A CA 1
ATOM 2411 C C . ALA A 1 294 ? 16.764 -15.621 -11.316 1.00 92.81 294 ALA A C 1
ATOM 2413 O O . ALA A 1 294 ? 15.841 -16.201 -10.739 1.00 92.81 294 ALA A O 1
ATOM 2414 N N . SER A 1 295 ? 17.763 -16.290 -11.907 1.00 90.62 295 SER A N 1
ATOM 2415 C CA . SER A 1 295 ? 17.802 -17.757 -11.975 1.00 90.62 295 SER A CA 1
ATOM 2416 C C . SER A 1 295 ? 17.894 -18.408 -10.593 1.00 90.62 295 SER A C 1
ATOM 2418 O O . SER A 1 295 ? 17.207 -19.395 -10.339 1.00 90.62 295 SER A O 1
ATOM 2420 N N . ASN A 1 296 ? 18.649 -17.812 -9.664 1.00 90.94 296 ASN A N 1
ATOM 2421 C CA . ASN A 1 296 ? 18.780 -18.314 -8.292 1.00 90.94 296 ASN A CA 1
ATOM 2422 C C . ASN A 1 296 ? 17.456 -18.329 -7.510 1.00 90.94 296 ASN A C 1
ATOM 2424 O O . ASN A 1 296 ? 17.303 -19.124 -6.586 1.00 90.94 296 ASN A O 1
ATOM 2428 N N . VAL A 1 297 ? 16.512 -17.447 -7.849 1.00 92.38 297 VAL A N 1
ATOM 2429 C CA . VAL A 1 297 ? 15.201 -17.347 -7.180 1.00 92.38 297 VAL A CA 1
ATOM 2430 C C . VAL A 1 297 ? 14.048 -17.837 -8.057 1.00 92.38 297 VAL A C 1
ATOM 2432 O O . VAL A 1 297 ? 12.885 -17.577 -7.739 1.00 92.38 297 VAL A O 1
ATOM 2435 N N . ASN A 1 298 ? 14.372 -18.536 -9.151 1.00 92.44 298 ASN A N 1
ATOM 2436 C CA . ASN A 1 298 ? 13.435 -19.059 -10.144 1.00 92.44 298 ASN A CA 1
ATOM 2437 C C . ASN A 1 298 ? 12.450 -17.992 -10.664 1.00 92.44 298 ASN A C 1
ATOM 2439 O O . ASN A 1 298 ? 11.232 -18.171 -10.629 1.00 92.44 298 ASN A O 1
ATOM 2443 N N . LYS A 1 299 ? 12.988 -16.843 -11.088 1.00 94.00 299 LYS A N 1
ATOM 2444 C CA . LYS A 1 299 ? 12.230 -15.740 -11.702 1.00 94.00 299 LYS A CA 1
ATOM 2445 C C . LYS A 1 299 ? 12.813 -15.392 -13.058 1.00 94.00 299 LYS A C 1
ATOM 2447 O O . LYS A 1 299 ? 14.006 -15.567 -13.297 1.00 94.00 299 LYS A O 1
ATOM 2452 N N . THR A 1 300 ? 11.986 -14.834 -13.930 1.00 95.06 300 THR A N 1
ATOM 2453 C CA . THR A 1 300 ? 12.449 -14.307 -15.215 1.00 95.06 300 THR A CA 1
ATOM 2454 C C . THR A 1 300 ? 12.924 -12.867 -15.033 1.00 95.06 300 THR A C 1
ATOM 2456 O O . THR A 1 300 ? 12.175 -12.015 -14.551 1.00 95.06 300 THR A O 1
ATOM 2459 N N . SER A 1 301 ? 14.173 -12.582 -15.412 1.00 95.50 301 SER A N 1
ATOM 2460 C CA . SER A 1 301 ? 14.684 -11.207 -15.463 1.00 95.50 301 SER A CA 1
ATOM 2461 C C . SER A 1 301 ? 14.143 -10.520 -16.712 1.00 95.50 301 SER A C 1
ATOM 2463 O O . SER A 1 301 ? 14.215 -11.079 -17.806 1.00 95.50 301 SER A O 1
ATOM 2465 N N . VAL A 1 302 ? 13.590 -9.319 -16.564 1.00 96.69 302 VAL A N 1
ATOM 2466 C CA . VAL A 1 302 ? 13.000 -8.553 -17.665 1.00 96.69 302 VAL A CA 1
ATOM 2467 C C . VAL A 1 302 ? 13.549 -7.135 -17.644 1.00 96.69 302 VAL A C 1
ATOM 2469 O O . VAL A 1 302 ? 13.474 -6.442 -16.632 1.00 96.69 302 VAL A O 1
ATOM 2472 N N . ILE A 1 303 ? 14.088 -6.685 -18.770 1.00 94.56 303 ILE A N 1
ATOM 2473 C CA . ILE A 1 303 ? 14.432 -5.283 -18.996 1.00 94.56 303 ILE A CA 1
ATOM 2474 C C . ILE A 1 303 ? 13.193 -4.573 -19.535 1.00 94.56 303 ILE A C 1
ATOM 2476 O O . ILE A 1 303 ? 12.598 -5.044 -20.500 1.00 94.56 303 ILE A O 1
ATOM 2480 N N . ALA A 1 304 ? 12.839 -3.442 -18.935 1.00 95.12 304 ALA A N 1
ATOM 2481 C CA . ALA A 1 304 ? 11.798 -2.542 -19.408 1.00 95.12 304 ALA A CA 1
ATOM 2482 C C . ALA A 1 304 ? 12.425 -1.211 -19.843 1.00 95.12 304 ALA A C 1
ATOM 2484 O O . ALA A 1 304 ? 13.266 -0.649 -19.134 1.00 95.12 304 ALA A O 1
ATOM 2485 N N . THR A 1 305 ? 12.040 -0.712 -21.014 1.00 92.12 305 THR A N 1
ATOM 2486 C CA . THR A 1 305 ? 12.576 0.529 -21.587 1.00 92.12 305 THR A CA 1
ATOM 2487 C C . THR A 1 305 ? 11.546 1.199 -22.486 1.00 92.12 305 THR A C 1
ATOM 2489 O O . THR A 1 305 ? 10.616 0.540 -22.942 1.00 92.12 305 THR A O 1
ATOM 2492 N N . TYR A 1 306 ? 11.707 2.489 -22.776 1.00 89.69 306 TYR A N 1
ATOM 2493 C CA . TYR A 1 306 ? 10.877 3.132 -23.792 1.00 89.69 306 TYR A CA 1
ATOM 2494 C C . TYR A 1 306 ? 11.143 2.532 -25.171 1.00 89.69 306 TYR A C 1
ATOM 2496 O O . TYR A 1 306 ? 12.289 2.248 -25.553 1.00 89.69 306 TYR A O 1
ATOM 2504 N N . LYS A 1 307 ? 10.067 2.370 -25.934 1.00 86.50 307 LYS A N 1
ATOM 2505 C CA . LYS A 1 307 ? 10.123 1.949 -27.324 1.00 86.50 307 LYS A CA 1
ATOM 2506 C C . LYS A 1 307 ? 10.940 2.953 -28.136 1.00 86.50 307 LYS A C 1
ATOM 2508 O O . LYS A 1 307 ? 10.977 4.146 -27.844 1.00 86.50 307 LYS A O 1
ATOM 2513 N N . GLN A 1 308 ? 11.640 2.468 -29.162 1.00 73.50 308 GLN A N 1
ATOM 2514 C CA . GLN A 1 308 ? 12.300 3.380 -30.096 1.00 73.50 308 GLN A CA 1
ATOM 2515 C C . GLN A 1 308 ? 11.224 4.112 -30.891 1.00 73.50 308 GLN A C 1
ATOM 2517 O O . GLN A 1 308 ? 10.531 3.491 -31.696 1.00 73.50 308 GLN A O 1
ATOM 2522 N N . SER A 1 309 ? 11.090 5.411 -30.646 1.00 64.31 309 SER A N 1
ATOM 2523 C CA . SER A 1 309 ? 10.154 6.263 -31.365 1.00 64.31 309 SER A CA 1
ATOM 2524 C C . SER A 1 309 ? 10.475 6.259 -32.858 1.00 64.31 309 SER A C 1
ATOM 2526 O O . SER A 1 309 ? 11.531 6.724 -33.290 1.00 64.31 309 SER A O 1
ATOM 2528 N N . ILE A 1 310 ? 9.577 5.666 -33.644 1.00 61.22 310 ILE A N 1
ATOM 2529 C CA . ILE A 1 310 ? 9.535 5.809 -35.106 1.00 61.22 310 ILE A CA 1
ATOM 2530 C C . ILE A 1 310 ? 8.517 6.913 -35.474 1.00 61.22 310 ILE A C 1
ATOM 2532 O O . ILE A 1 310 ? 8.581 7.482 -36.561 1.00 61.22 310 ILE A O 1
ATOM 2536 N N . THR A 1 311 ? 7.608 7.255 -34.550 1.00 53.81 311 THR A N 1
ATOM 2537 C CA . THR A 1 311 ? 6.511 8.225 -34.694 1.00 53.81 311 THR A CA 1
ATOM 2538 C C . THR A 1 311 ? 6.266 8.963 -33.376 1.00 53.81 311 THR A C 1
ATOM 2540 O O . THR A 1 311 ? 6.422 8.367 -32.318 1.00 53.81 311 THR A O 1
ATOM 2543 N N . ILE A 1 312 ? 5.781 10.207 -33.440 1.00 56.84 312 ILE A N 1
ATOM 2544 C CA . ILE A 1 312 ? 5.553 11.110 -32.288 1.00 56.84 312 ILE A CA 1
ATOM 2545 C C . ILE A 1 312 ? 4.650 10.487 -31.192 1.00 56.84 312 ILE A C 1
ATOM 2547 O O . ILE A 1 312 ? 4.827 10.781 -30.017 1.00 56.84 312 ILE A O 1
ATOM 2551 N N . ASP A 1 313 ? 3.744 9.566 -31.547 1.00 56.47 313 ASP A N 1
ATOM 2552 C CA . ASP A 1 313 ? 2.832 8.893 -30.601 1.00 56.47 313 ASP A CA 1
ATOM 2553 C C . ASP A 1 313 ? 3.453 7.695 -29.840 1.00 56.47 313 ASP A C 1
ATOM 2555 O O . ASP A 1 313 ? 2.799 7.088 -28.988 1.00 56.47 313 ASP A O 1
ATOM 2559 N N . ASP A 1 314 ? 4.688 7.291 -30.164 1.00 59.22 314 ASP A N 1
ATOM 2560 C CA . ASP A 1 314 ? 5.352 6.114 -29.576 1.00 59.22 314 ASP A CA 1
ATOM 2561 C C . ASP A 1 314 ? 6.270 6.460 -28.383 1.00 59.22 314 ASP A C 1
ATOM 2563 O O . ASP A 1 314 ? 6.796 5.544 -27.747 1.00 59.22 314 ASP A O 1
ATOM 2567 N N . ASP A 1 315 ? 6.427 7.746 -28.047 1.00 61.56 315 ASP A N 1
ATOM 2568 C CA . ASP A 1 315 ? 7.398 8.240 -27.053 1.00 61.56 315 ASP A CA 1
ATOM 2569 C C . ASP A 1 315 ? 7.157 7.721 -25.618 1.00 61.56 315 ASP A C 1
ATOM 2571 O O . ASP A 1 315 ? 8.091 7.677 -24.818 1.00 61.56 315 ASP A O 1
ATOM 2575 N N . GLU A 1 316 ? 5.945 7.253 -25.297 1.00 72.25 316 GLU A N 1
ATOM 2576 C CA . GLU A 1 316 ? 5.582 6.751 -23.958 1.00 72.25 316 GLU A CA 1
ATOM 2577 C C . GLU A 1 316 ? 5.299 5.240 -23.903 1.00 72.25 316 GLU A C 1
ATOM 2579 O O . GLU A 1 316 ? 4.959 4.702 -22.846 1.00 72.25 316 GLU A O 1
ATOM 2584 N N . LYS A 1 317 ? 5.445 4.514 -25.020 1.00 86.31 317 LYS A N 1
ATOM 2585 C CA . LYS A 1 317 ? 5.237 3.056 -25.027 1.00 86.31 317 LYS A CA 1
ATOM 2586 C C . LYS A 1 317 ? 6.437 2.328 -24.432 1.00 86.31 317 LYS A C 1
ATOM 2588 O O . LYS A 1 317 ? 7.583 2.704 -24.669 1.00 86.31 317 LYS A O 1
ATOM 2593 N N . ILE A 1 318 ? 6.171 1.244 -23.705 1.00 92.81 318 ILE A N 1
ATOM 2594 C CA . ILE A 1 318 ? 7.197 0.437 -23.037 1.00 92.81 318 ILE A CA 1
ATOM 2595 C C . ILE A 1 318 ? 7.432 -0.877 -23.790 1.00 92.81 318 ILE A C 1
ATOM 2597 O O . ILE A 1 318 ? 6.499 -1.649 -24.019 1.00 92.81 318 ILE A O 1
ATOM 2601 N N . ASP A 1 319 ? 8.695 -1.152 -24.114 1.00 92.81 319 ASP A N 1
ATOM 2602 C CA . ASP A 1 319 ? 9.176 -2.444 -24.598 1.00 92.81 319 ASP A CA 1
ATOM 2603 C C . ASP A 1 319 ? 9.752 -3.272 -23.441 1.00 92.81 319 ASP A C 1
ATOM 2605 O O . ASP A 1 319 ? 10.433 -2.754 -22.549 1.00 92.81 319 ASP A O 1
ATOM 2609 N N . TYR A 1 320 ? 9.523 -4.586 -23.499 1.00 95.00 320 TYR A N 1
ATOM 2610 C CA . TYR A 1 320 ? 9.999 -5.551 -22.512 1.00 95.00 320 TYR A CA 1
ATOM 2611 C C . TYR A 1 320 ? 10.877 -6.614 -23.178 1.00 95.00 320 TYR A C 1
ATOM 2613 O O . TYR A 1 320 ? 10.475 -7.231 -24.163 1.00 95.00 320 TYR A O 1
ATOM 2621 N N . LEU A 1 321 ? 12.059 -6.866 -22.616 1.00 93.12 321 LEU A N 1
ATOM 2622 C CA . LEU A 1 321 ? 12.994 -7.898 -23.064 1.00 93.12 321 LEU A CA 1
ATOM 2623 C C . LEU A 1 321 ? 13.288 -8.866 -21.918 1.00 93.12 321 LEU A C 1
ATOM 2625 O O . LEU A 1 321 ? 13.911 -8.489 -20.927 1.00 93.12 321 LEU A O 1
ATOM 2629 N N . SER A 1 322 ? 12.874 -10.124 -22.059 1.00 93.69 322 SER A N 1
ATOM 2630 C CA . SER A 1 322 ? 13.196 -11.177 -21.094 1.00 93.69 322 SER A CA 1
ATOM 2631 C C . SER A 1 322 ? 14.598 -11.737 -21.320 1.00 93.69 322 SER A C 1
ATOM 2633 O O . SER A 1 322 ? 14.970 -12.058 -22.450 1.00 93.69 322 SER A O 1
ATOM 2635 N N . ILE A 1 323 ? 15.338 -11.935 -20.236 1.00 89.88 323 ILE A N 1
ATOM 2636 C CA . ILE A 1 323 ? 16.637 -12.602 -20.222 1.00 89.88 323 ILE A CA 1
ATOM 2637 C C . ILE A 1 323 ? 16.449 -13.960 -19.555 1.00 89.88 323 ILE A C 1
ATOM 2639 O O . ILE A 1 323 ? 16.095 -14.036 -18.377 1.00 89.88 323 ILE A O 1
ATOM 2643 N N . ASN A 1 324 ? 16.736 -15.024 -20.300 1.00 83.50 324 ASN A N 1
ATOM 2644 C CA . ASN A 1 324 ? 16.705 -16.388 -19.788 1.00 83.50 324 ASN A CA 1
ATOM 2645 C C . ASN A 1 324 ? 18.122 -16.955 -19.732 1.00 83.50 324 ASN A C 1
ATOM 2647 O O . ASN A 1 324 ? 18.859 -16.916 -20.717 1.00 83.50 324 ASN A O 1
ATOM 2651 N N . TRP A 1 325 ? 18.493 -17.498 -18.572 1.00 82.56 325 TRP A N 1
ATOM 2652 C CA . TRP A 1 325 ? 19.745 -18.225 -18.400 1.00 82.56 325 TRP A CA 1
ATOM 2653 C C . TRP A 1 325 ? 19.543 -19.679 -18.826 1.00 82.56 325 TRP A C 1
ATOM 2655 O O . TRP A 1 325 ? 19.054 -20.499 -18.054 1.00 82.56 325 TRP A O 1
ATOM 2665 N N . THR A 1 326 ? 19.900 -20.003 -20.064 1.00 78.94 326 THR A N 1
ATOM 2666 C CA . THR A 1 326 ? 19.709 -21.339 -20.651 1.00 78.94 326 THR A CA 1
ATOM 2667 C C . THR A 1 326 ? 20.889 -22.267 -20.373 1.00 78.94 326 THR A C 1
ATOM 2669 O O . THR A 1 326 ? 21.297 -22.968 -21.289 1.00 78.94 326 THR A O 1
ATOM 2672 N N . GLY A 1 327 ? 21.492 -22.194 -19.175 1.00 65.75 327 GLY A N 1
ATOM 2673 C CA . GLY A 1 327 ? 22.729 -22.910 -18.823 1.00 65.75 327 GLY A CA 1
ATOM 2674 C C . GLY A 1 327 ? 22.823 -24.280 -19.503 1.00 65.75 327 GLY A C 1
ATOM 2675 O O . GLY A 1 327 ? 21.885 -25.064 -19.389 1.00 65.75 327 GLY A O 1
ATOM 2676 N N . ILE A 1 328 ? 23.900 -24.490 -20.270 1.00 44.09 328 ILE A N 1
ATOM 2677 C CA . ILE A 1 328 ? 24.211 -25.778 -20.911 1.00 44.09 328 ILE A CA 1
ATOM 2678 C C . ILE A 1 328 ? 24.440 -26.830 -19.832 1.00 44.09 328 ILE A C 1
ATOM 2680 O O . ILE A 1 328 ? 25.139 -26.489 -18.846 1.00 44.09 328 ILE A O 1
#

pLDDT: mean 78.39, std 14.93, range [39.47, 98.0]

Sequence (328 aa):
MSSRIRCYLIEKQYGLIFNIDDIRLLREKYRIIGCFTGSSVAFPRQNNELSIPLELSIEECFVLLNQKLIQLFELKTFSPITDQNRLTYLKHLELDCQQQMINSINSRINDMLSKRQFILENSQMLSTIEQDEEEEEESVNNLLTKFDSTFVQILNTNNSWLNCQQSLTIKEKLILLNEFKNRNKKSSLDPHTHTLVEIPIESYRQHELIPILDILSDLSLINNNDKKLRCHVFQDLWIKGYFISNGQKFGGDFLVYTNDPHICHSTFIIHCIQRTTTANQIPLISLIAKGRLASNVNKTSVIATYKQSITIDDDEKIDYLSINWTGI

Secondary structure (DSSP, 8-state):
-PPPEEEEEETTTEEEE--HHHHHHHHHHH----EEEEPPTT-TT--SS-EEEEEEEHHHHHHHHHTT-EEEEE----PPPPHHHHHHHHHHHHHHHHHHHHHHHHHHHHHHHHTHHHHHHHHHTT------HHHHHHHHHHHHTTS-HHHHHHHHH-HHHHHHHTT--HHHHHHHHHHHHHHHHT--S-HHHH------SS-S-TTT-EE--GGGGSGGG---HHHHHHHHHHHHHHHTT-EEEE-GGGTSSEEEESS-TTTS---EEEEE----SSS-PPPHHHHHHHHHHHHHTT-EEEEEEE---SSGGGTT-EEEEEE-----

Solvent-accessible surface area (backbone atoms only — not comparable to full-atom values): 19210 Å² total; per-residue (Å²): 129,84,81,56,42,68,29,41,38,46,93,82,56,33,28,37,33,65,57,66,69,58,51,49,49,37,38,76,76,64,51,46,68,63,42,55,70,22,59,28,86,93,46,68,87,48,83,85,60,53,25,66,34,38,36,27,47,50,40,56,49,49,47,35,46,75,68,61,45,42,44,45,27,48,82,88,68,90,70,79,79,48,74,68,57,46,53,53,48,53,52,50,52,51,52,50,41,52,52,51,52,54,49,51,52,51,50,51,51,52,55,47,60,76,43,36,66,64,53,50,58,65,46,59,78,73,56,97,71,92,75,61,70,70,63,49,52,53,50,45,54,62,49,56,74,74,48,56,72,68,59,56,53,45,56,77,68,35,63,72,53,55,65,46,55,82,76,50,54,71,69,56,51,46,53,53,52,49,49,53,52,55,60,56,61,72,49,90,56,58,69,91,80,63,61,84,62,81,73,75,84,63,69,88,55,60,88,74,48,51,67,54,64,82,68,68,81,46,64,77,80,47,86,44,70,65,59,46,50,44,29,53,53,47,40,53,45,45,73,74,62,37,29,60,46,83,11,62,96,66,79,21,61,29,28,35,18,88,48,62,72,90,82,46,72,57,50,35,34,33,36,74,48,75,84,51,99,84,77,62,75,80,54,67,67,56,56,52,49,48,32,51,49,19,57,76,70,72,28,44,22,29,43,34,28,62,38,83,60,89,49,91,88,34,66,80,40,75,41,78,48,77,46,79,77,78,77,128

Foldseek 3Di:
DDDAFEWEQDPLFKTWHFDPVLVVCCVVPQLFDADADAADPVCNPDPPDHDDTGIHGNLRVLLCLVVVRYWYWYPPDDDPQDPVNVVVLVVVLVVLLLVLLLVVLLVVLVVCLVCLVVLVVVCVVPDPDDDDLVVLVVVLVVLLVVDDPSSNVSCVVRPSNVVCVVVDDSVSSNSSSVVVVVVVVVPPAPSVGDVPRPRRPPDPPPVVTDTPPSVSNDCVSPPDPQVVQVSLVSNVLSVVVWNWDAQVVLPARIFTDPDDVVVDDTAEGEHEDEDDDPPDDPPVVNVVSQQVSQVVVVHWYKYKYQDDDPDPVRRSDIDIDTDHDPDD

InterPro domains:
  IPR006677 tRNA intron endonuclease, catalytic domain-like [PF01974] (229-309)
  IPR006677 tRNA intron endonuclease, catalytic domain-like [cd22363] (228-325)
  IPR011856 tRNA endonuclease-like domain superfamily [G3DSA:3.40.1350.10] (191-327)
  IPR016690 TSEN34 [PIRSF017250] (6-328)
  IPR036167 tRNA intron endonuclease, catalytic domain-like superfamily [SSF53032] (229-308)
  IPR059049 TSEN34, N-terminal domain [PF26577] (6-73)

Nearest PDB structures (foldseek):
  8hmy-assembly1_B  TM=7.255E-01  e=7.451E-16  Homo sapiens
  8hmz-assembly1_B  TM=7.123E-01  e=2.939E-15  Homo sapiens
  8iss-assembly1_C  TM=7.313E-01  e=1.544E-14  Homo sapiens
  7zrz-assembly1_AP1  TM=8.531E-01  e=2.653E-12  Homo sapiens
  7uxa-assembly1_A  TM=7.799E-01  e=1.498E-12  Homo sapiens